Protein AF-A0A1B6KPE3-F1 (afdb_monomer)

Secondary structure (DSSP, 8-state):
------------SS---------PPPPP--------------------TTSTTSSS-EEETTEEEEEEEE--SS-SSTTSPPPPEEEESSPPPHHHHBTT--BTTB---SGGGG--SSPPEEEEESS--HHHHHHHHHHHBTTS-GGGPPPEEEEESSPPPHHHHHHHTTSTTEEEEE--TT-HHHHHH-

Nearest PDB structures (foldseek):
  8hkq-assembly1_A  TM=9.597E-01  e=4.013E-16  Homo sapiens
  8hkf-assembly1_A  TM=9.595E-01  e=1.444E-15  Homo sapiens
  8hir-assembly1_D  TM=9.565E-01  e=1.539E-15  Homo sapiens
  5u70-assembly1_A  TM=9.555E-01  e=1.641E-15  Gallus gallus
  5u76-assembly1_A  TM=9.573E-01  e=2.569E-15  Gallus gallus

Organism: NCBI:txid36148

Mean predicted aligned error: 15.49 Å

Foldseek 3Di:
DDDDDDPDPPDPPPDDDDDDDDDDDDDDDDDDDDDDDDDDDDDPPPPPPDPPVQPFFDAAPLGPFGWHWDFQPDDLDPPDDTFTFTWTPDFADLQVQAELHADPVDRHRAPVVSVHPEAEAEAEDQADDSVVVVVVRVLGGPVDDPNHRHAYEYAYCDDYDPVSSRRCRGGPRHHYYHDHPVDPVSVRRD

Sequence (190 aa):
DTNPNFLSPEILNQRRGSRRPSILPVPDTMTCSTLNISSGPQDEGDESEDEMEDDVPWRSPSEKIAIVKGFPPVSPYIGVSPTLCYLLKEKKPLCCLQLAQVCEHCTHRNAKEYNWQNKTIILAADYASNGIYNFIIPLRAHFRTKTSLNPIILLLERRPDIAFLDAVSYFPLIYWMLGSIDCLDDLLRA

Structure (mmCIF, N/CA/C/O backbone):
data_AF-A0A1B6KPE3-F1
#
_entry.id   AF-A0A1B6KPE3-F1
#
loop_
_atom_site.group_PDB
_atom_site.id
_atom_site.type_symbol
_atom_site.label_atom_id
_atom_site.label_alt_id
_atom_site.label_comp_id
_atom_site.label_asym_id
_atom_site.label_entity_id
_atom_site.label_seq_id
_atom_site.pdbx_PDB_ins_code
_atom_site.Cartn_x
_atom_site.Cartn_y
_atom_site.Cartn_z
_atom_site.occupancy
_atom_site.B_iso_or_equiv
_atom_site.auth_seq_id
_atom_site.auth_comp_id
_atom_site.auth_asym_id
_atom_site.auth_atom_id
_atom_site.pdbx_PDB_model_num
ATOM 1 N N . ASP A 1 1 ? 57.316 17.941 -33.801 1.00 34.84 1 ASP A N 1
ATOM 2 C CA . ASP A 1 1 ? 57.513 18.861 -32.664 1.00 34.84 1 ASP A CA 1
ATOM 3 C C . ASP A 1 1 ? 56.258 18.852 -31.800 1.00 34.84 1 ASP A C 1
ATOM 5 O O . ASP A 1 1 ? 55.279 19.494 -32.137 1.00 34.84 1 ASP A O 1
ATOM 9 N N . THR A 1 2 ? 56.065 17.828 -30.969 1.00 37.50 2 THR A N 1
ATOM 10 C CA . THR A 1 2 ? 56.614 17.646 -29.606 1.00 37.50 2 THR A CA 1
ATOM 11 C C . THR A 1 2 ? 55.906 18.549 -28.590 1.00 37.50 2 THR A C 1
ATOM 13 O O . THR A 1 2 ? 56.044 19.765 -28.611 1.00 37.50 2 THR A O 1
ATOM 16 N N . ASN A 1 3 ? 55.132 17.898 -27.718 1.00 48.00 3 ASN A N 1
ATOM 17 C CA . ASN A 1 3 ? 54.453 18.426 -26.529 1.00 48.00 3 ASN A CA 1
ATOM 18 C C . ASN A 1 3 ? 55.392 19.277 -25.644 1.00 48.00 3 ASN A C 1
ATOM 20 O O . ASN A 1 3 ? 56.594 19.003 -25.605 1.00 48.00 3 ASN A O 1
ATOM 24 N N . PRO A 1 4 ? 54.847 20.184 -24.812 1.00 50.94 4 PRO A N 1
ATOM 25 C CA . PRO A 1 4 ? 54.803 19.802 -23.401 1.00 50.94 4 PRO A CA 1
ATOM 26 C C . PRO A 1 4 ? 53.518 20.191 -22.651 1.00 50.94 4 PRO A C 1
ATOM 28 O O . PRO A 1 4 ? 52.892 21.226 -22.869 1.00 50.94 4 PRO A O 1
ATOM 31 N N . ASN A 1 5 ? 53.185 19.310 -21.708 1.00 49.00 5 ASN A N 1
ATOM 32 C CA . ASN A 1 5 ? 52.212 19.472 -20.636 1.00 49.00 5 ASN A CA 1
ATOM 33 C C . ASN A 1 5 ? 52.470 20.730 -19.791 1.00 49.00 5 ASN A C 1
ATOM 35 O O . ASN A 1 5 ? 53.612 20.990 -19.421 1.00 49.00 5 ASN A O 1
ATOM 39 N N . PHE A 1 6 ? 51.399 21.392 -19.345 1.00 41.31 6 PHE A N 1
ATOM 40 C CA . PHE A 1 6 ? 51.432 22.310 -18.201 1.00 41.31 6 PHE A CA 1
ATOM 41 C C . PHE A 1 6 ? 50.316 21.964 -17.210 1.00 41.31 6 PHE A C 1
ATOM 43 O O . PHE A 1 6 ? 49.294 22.639 -17.111 1.00 41.31 6 PHE A O 1
ATOM 50 N N . LEU A 1 7 ? 50.534 20.890 -16.452 1.00 43.50 7 LEU A N 1
ATOM 51 C CA . LEU A 1 7 ? 50.021 20.800 -15.089 1.00 43.50 7 LEU A CA 1
ATOM 52 C C . LEU A 1 7 ? 51.070 21.452 -14.179 1.00 43.50 7 LEU A C 1
ATOM 54 O O . LEU A 1 7 ? 51.971 20.771 -13.698 1.00 43.50 7 LEU A O 1
ATOM 58 N N . SER A 1 8 ? 50.953 22.764 -13.966 1.00 44.94 8 SER A N 1
ATOM 59 C CA . SER A 1 8 ? 51.682 23.484 -12.913 1.00 44.94 8 SER A CA 1
ATOM 60 C C . SER A 1 8 ? 50.681 24.252 -12.038 1.00 44.94 8 SER A C 1
ATOM 62 O O . SER A 1 8 ? 49.872 25.015 -12.573 1.00 44.94 8 SER A O 1
ATOM 64 N N . PRO A 1 9 ? 50.689 24.060 -10.708 1.00 48.03 9 PRO A N 1
ATOM 65 C CA . PRO A 1 9 ? 49.703 24.639 -9.803 1.00 48.03 9 PRO A CA 1
ATOM 66 C C . PRO A 1 9 ? 50.136 26.030 -9.316 1.00 48.03 9 PRO A C 1
ATOM 68 O O . PRO A 1 9 ? 50.508 26.179 -8.162 1.00 48.03 9 PRO A O 1
ATOM 71 N N . GLU A 1 10 ? 50.076 27.063 -10.162 1.00 46.38 10 GLU A N 1
ATOM 72 C CA . GLU A 1 10 ? 50.388 28.443 -9.728 1.00 46.38 10 GLU A CA 1
ATOM 73 C C . GLU A 1 10 ? 49.501 29.529 -10.366 1.00 46.38 10 GLU A C 1
ATOM 75 O O . GLU A 1 10 ? 49.986 30.570 -10.790 1.00 46.38 10 GLU A O 1
ATOM 80 N N . ILE A 1 11 ? 48.172 29.349 -10.413 1.00 46.12 11 ILE A N 1
ATOM 81 C CA . ILE A 1 11 ? 47.244 30.475 -10.681 1.00 46.12 11 ILE A CA 1
ATOM 82 C C . ILE A 1 11 ? 45.972 30.365 -9.818 1.00 46.12 11 ILE A C 1
ATOM 84 O O . ILE A 1 11 ? 44.848 30.418 -10.313 1.00 46.12 11 ILE A O 1
ATOM 88 N N . LEU A 1 12 ? 46.126 30.203 -8.497 1.00 47.16 12 LEU A N 1
ATOM 89 C CA . LEU A 1 12 ? 44.985 30.197 -7.562 1.00 47.16 12 LEU A CA 1
ATOM 90 C C . LEU A 1 12 ? 44.583 31.599 -7.061 1.00 47.16 12 LEU A C 1
ATOM 92 O O . LEU A 1 12 ? 43.636 31.712 -6.292 1.00 47.16 12 LEU A O 1
ATOM 96 N N . ASN A 1 13 ? 45.237 32.688 -7.484 1.00 46.44 13 ASN A N 1
ATOM 97 C CA . ASN A 1 13 ? 45.083 33.967 -6.772 1.00 46.44 13 ASN A CA 1
ATOM 98 C C . ASN A 1 13 ? 44.473 35.149 -7.531 1.00 46.44 13 ASN A C 1
ATOM 100 O O . ASN A 1 13 ? 44.604 36.286 -7.085 1.00 46.44 13 ASN A O 1
ATOM 104 N N . GLN A 1 14 ? 43.722 34.928 -8.613 1.00 50.19 14 GLN A N 1
ATOM 105 C CA . GLN A 1 14 ? 43.076 36.058 -9.289 1.00 50.19 14 GLN A CA 1
ATOM 106 C C . GLN A 1 14 ? 41.711 35.724 -9.889 1.00 50.19 14 GLN A C 1
ATOM 108 O O . GLN A 1 14 ? 41.550 35.671 -11.100 1.00 50.19 14 GLN A O 1
ATOM 113 N N . ARG A 1 15 ? 40.708 35.506 -9.026 1.00 43.59 15 ARG A N 1
ATOM 114 C CA . ARG A 1 15 ? 39.271 35.656 -9.353 1.00 43.59 15 ARG A CA 1
ATOM 115 C C . ARG A 1 15 ? 38.421 35.723 -8.073 1.00 43.59 15 ARG A C 1
ATOM 117 O O . ARG A 1 15 ? 37.488 34.954 -7.870 1.00 43.59 15 ARG A O 1
ATOM 124 N N . ARG A 1 16 ? 38.738 36.671 -7.184 1.00 49.50 16 ARG A N 1
ATOM 125 C CA . ARG A 1 16 ? 37.775 37.173 -6.188 1.00 49.50 16 ARG A CA 1
ATOM 126 C C . ARG A 1 16 ? 37.115 38.422 -6.764 1.00 49.50 16 ARG A C 1
ATOM 128 O O . ARG A 1 16 ? 37.780 39.440 -6.901 1.00 49.50 16 ARG A O 1
ATOM 135 N N . GLY A 1 17 ? 35.827 38.342 -7.089 1.00 49.50 17 GLY A N 1
ATOM 136 C CA . GLY A 1 17 ? 35.031 39.529 -7.411 1.00 49.50 17 GLY A CA 1
ATOM 137 C C . GLY A 1 17 ? 33.917 39.277 -8.419 1.00 49.50 17 GLY A C 1
ATOM 138 O O . GLY A 1 17 ? 34.096 39.568 -9.592 1.00 49.50 17 GLY A O 1
ATOM 139 N N . SER A 1 18 ? 32.793 38.721 -7.952 1.00 54.06 18 SER A N 1
ATOM 140 C CA . SER A 1 18 ? 31.412 39.002 -8.402 1.00 54.06 18 SER A CA 1
ATOM 141 C C . SER A 1 18 ? 30.508 37.790 -8.133 1.00 54.06 18 SER A C 1
ATOM 143 O O . SER A 1 18 ? 30.268 36.948 -8.996 1.00 54.06 18 SER A O 1
ATOM 145 N N . ARG A 1 19 ? 30.006 37.686 -6.900 1.00 50.50 19 ARG A N 1
ATOM 146 C CA . ARG A 1 19 ? 28.763 36.970 -6.583 1.00 50.50 19 ARG A CA 1
ATOM 147 C C . ARG A 1 19 ? 27.987 37.853 -5.612 1.00 50.50 19 ARG A C 1
ATOM 149 O O . ARG A 1 19 ? 28.532 38.261 -4.590 1.00 50.50 19 ARG A O 1
ATOM 156 N N . ARG A 1 20 ? 26.763 38.221 -5.991 1.00 56.38 20 ARG A N 1
ATOM 157 C CA . ARG A 1 20 ? 25.861 39.068 -5.197 1.00 56.38 20 ARG A CA 1
ATOM 158 C C . ARG A 1 20 ? 25.609 38.422 -3.821 1.00 56.38 20 ARG A C 1
ATOM 160 O O . ARG A 1 20 ? 25.346 37.222 -3.792 1.00 56.38 20 ARG A O 1
ATOM 167 N N . PRO A 1 21 ? 25.653 39.175 -2.710 1.00 49.09 21 PRO A N 1
ATOM 168 C CA . PRO A 1 21 ? 25.256 38.669 -1.400 1.00 49.09 21 PRO A CA 1
ATOM 169 C C . PRO A 1 21 ? 23.723 38.682 -1.301 1.00 49.09 21 PRO A C 1
ATOM 171 O O . PRO A 1 21 ? 23.105 39.713 -1.553 1.00 49.09 21 PRO A O 1
ATOM 174 N N . SER A 1 22 ? 23.093 37.550 -0.978 1.00 58.22 22 SER A N 1
ATOM 175 C CA . SER A 1 22 ? 21.626 37.442 -0.889 1.00 58.22 22 SER A CA 1
ATOM 176 C C . SER A 1 22 ? 21.108 36.982 0.473 1.00 58.22 22 SER A C 1
ATOM 178 O O . SER A 1 22 ? 20.041 36.389 0.517 1.00 58.22 22 SER A O 1
ATOM 180 N N . ILE A 1 23 ? 21.827 37.238 1.568 1.00 58.53 23 ILE A N 1
ATOM 181 C CA . ILE A 1 23 ? 21.329 37.076 2.945 1.00 58.53 23 ILE A CA 1
ATOM 182 C C . ILE A 1 23 ? 22.032 38.121 3.826 1.00 58.53 23 ILE A C 1
ATOM 184 O O . ILE A 1 23 ? 23.258 38.237 3.793 1.00 58.53 23 ILE A O 1
ATOM 188 N N . LEU A 1 24 ? 21.253 38.899 4.581 1.00 52.84 24 LEU A N 1
ATOM 189 C CA . LEU A 1 24 ? 21.746 39.770 5.653 1.00 52.84 24 LEU A CA 1
ATOM 190 C C . LEU A 1 24 ? 22.023 38.936 6.921 1.00 52.84 24 LEU A C 1
ATOM 192 O O . LEU A 1 24 ? 21.322 37.946 7.140 1.00 52.84 24 LEU A O 1
ATOM 196 N N . PRO A 1 25 ? 22.991 39.320 7.775 1.00 55.16 25 PRO A N 1
ATOM 197 C CA . PRO A 1 25 ? 23.199 38.667 9.065 1.00 55.16 25 PRO A CA 1
ATOM 198 C C . PRO A 1 25 ? 21.996 38.900 9.988 1.00 55.16 25 PRO A C 1
ATOM 200 O O . PRO A 1 25 ? 21.520 40.030 10.112 1.00 55.16 25 PRO A O 1
ATOM 203 N N . VAL A 1 26 ? 21.523 37.840 10.642 1.00 53.62 26 VAL A N 1
ATOM 204 C CA . VAL A 1 26 ? 20.520 37.929 11.713 1.00 53.62 26 VAL A CA 1
ATOM 205 C C . VAL A 1 26 ? 21.231 38.419 12.985 1.00 53.62 26 VAL A C 1
ATOM 207 O O . VAL A 1 26 ? 22.272 37.853 13.317 1.00 53.62 26 VAL A O 1
ATOM 210 N N . PRO A 1 27 ? 20.745 39.463 13.683 1.00 49.69 27 PRO A N 1
ATOM 211 C CA . PRO A 1 27 ? 21.366 39.916 14.925 1.00 49.69 27 PRO A CA 1
ATOM 212 C C . PRO A 1 27 ? 21.142 38.912 16.060 1.00 49.69 27 PRO A C 1
ATOM 214 O O . PRO A 1 27 ? 20.008 38.507 16.314 1.00 49.69 27 PRO A O 1
ATOM 217 N N . ASP A 1 28 ? 22.212 38.577 16.780 1.00 53.66 28 ASP A N 1
ATOM 218 C CA . ASP A 1 28 ? 22.140 37.870 18.056 1.00 53.66 28 ASP A CA 1
ATOM 219 C C . ASP A 1 28 ? 21.681 38.842 19.154 1.00 53.66 28 ASP A C 1
ATOM 221 O O . ASP A 1 28 ? 22.379 39.808 19.469 1.00 53.66 28 ASP A O 1
ATOM 225 N N . THR A 1 29 ? 20.533 38.583 19.781 1.00 48.38 29 THR A N 1
ATOM 226 C CA . THR A 1 29 ? 20.176 39.227 21.054 1.00 48.38 29 THR A CA 1
ATOM 227 C C . THR A 1 29 ? 19.818 38.178 22.096 1.00 48.38 29 THR A C 1
ATOM 229 O O . THR A 1 29 ? 18.677 37.727 22.187 1.00 48.38 29 THR A O 1
ATOM 232 N N . MET A 1 30 ? 20.798 37.827 22.925 1.00 49.47 30 MET A N 1
ATOM 233 C CA . MET A 1 30 ? 20.550 37.391 24.294 1.00 49.47 30 MET A CA 1
ATOM 234 C C . MET A 1 30 ? 20.798 38.570 25.231 1.00 49.47 30 MET A C 1
ATOM 236 O O . MET A 1 30 ? 21.938 39.011 25.357 1.00 49.47 30 MET A O 1
ATOM 240 N N . THR A 1 31 ? 19.767 38.996 25.961 1.00 40.22 31 THR A N 1
ATOM 241 C CA . THR A 1 31 ? 19.952 39.554 27.306 1.00 40.22 31 THR A CA 1
ATOM 242 C C . THR A 1 31 ? 18.675 39.418 28.130 1.00 40.22 31 THR A C 1
ATOM 244 O O . THR A 1 31 ? 17.610 39.910 27.769 1.00 40.22 31 THR A O 1
ATOM 247 N N . CYS A 1 32 ? 18.811 38.729 29.259 1.00 42.56 32 CYS A N 1
ATOM 248 C CA . CYS A 1 32 ? 17.856 38.658 30.357 1.00 42.56 32 CYS A CA 1
ATOM 249 C C . CYS A 1 32 ? 17.512 40.053 30.916 1.00 42.56 32 CYS A C 1
ATOM 251 O O . CYS A 1 32 ? 18.418 40.881 31.019 1.00 42.56 32 CYS A O 1
ATOM 253 N N . SER A 1 33 ? 16.270 40.261 31.389 1.00 39.06 33 SER A N 1
ATOM 254 C CA . SER A 1 33 ? 15.912 40.733 32.756 1.00 39.06 33 SER A CA 1
ATOM 255 C C . SER A 1 33 ? 14.437 41.194 32.872 1.00 39.06 33 SER A C 1
ATOM 257 O O . SER A 1 33 ? 14.009 42.089 32.160 1.00 39.06 33 SER A O 1
ATOM 259 N N . THR A 1 34 ? 13.702 40.559 33.796 1.00 45.34 34 THR A N 1
ATOM 260 C CA . THR A 1 34 ? 12.742 41.090 34.803 1.00 45.34 34 THR A CA 1
ATOM 261 C C . THR A 1 34 ? 11.819 42.299 34.493 1.00 45.34 34 THR A C 1
ATOM 263 O O . THR A 1 34 ? 12.325 43.393 34.281 1.00 45.34 34 THR A O 1
ATOM 266 N N . LEU A 1 35 ? 10.481 42.141 34.660 1.00 37.06 35 LEU A N 1
ATOM 267 C CA . LEU A 1 35 ? 9.567 42.900 35.572 1.00 37.06 35 LEU A CA 1
ATOM 268 C C . LEU A 1 35 ? 8.051 42.880 35.179 1.00 37.06 35 LEU A C 1
ATOM 270 O O . LEU A 1 35 ? 7.638 43.377 34.143 1.00 37.06 35 LEU A O 1
ATOM 274 N N . ASN A 1 36 ? 7.269 42.305 36.099 1.00 38.78 36 ASN A N 1
ATOM 275 C CA . ASN A 1 36 ? 5.872 42.437 36.585 1.00 38.78 36 ASN A CA 1
ATOM 276 C C . ASN A 1 36 ? 4.800 43.474 36.064 1.00 38.78 36 ASN A C 1
ATOM 278 O O . ASN A 1 36 ? 5.089 44.653 35.893 1.00 38.78 36 ASN A O 1
ATOM 282 N N . ILE A 1 37 ? 3.525 43.003 36.127 1.00 39.06 37 ILE A N 1
ATOM 283 C CA . ILE A 1 37 ? 2.150 43.597 36.322 1.00 39.06 37 ILE A CA 1
ATOM 284 C C . ILE A 1 37 ? 1.242 44.120 35.153 1.00 39.06 37 ILE A C 1
ATOM 286 O O . ILE A 1 37 ? 1.439 45.197 34.603 1.00 39.06 37 ILE A O 1
ATOM 290 N N . SER A 1 38 ? 0.083 43.429 35.026 1.00 36.12 38 SER A N 1
ATOM 291 C CA . SER A 1 38 ? -1.350 43.871 34.932 1.00 36.12 38 SER A CA 1
ATOM 292 C C . SER A 1 38 ? -2.138 44.075 33.615 1.00 36.12 38 SER A C 1
ATOM 294 O O . SER A 1 38 ? -1.936 45.028 32.875 1.00 36.12 38 SER A O 1
ATOM 296 N N . SER A 1 39 ? -3.223 43.276 33.555 1.00 37.06 39 SER A N 1
ATOM 297 C CA . SER A 1 39 ? -4.639 43.553 33.205 1.00 37.06 39 SER A CA 1
ATOM 298 C C . SER A 1 39 ? -5.136 43.516 31.751 1.00 37.06 39 SER A C 1
ATOM 300 O O . SER A 1 39 ? -4.944 44.455 30.987 1.00 37.06 39 SER A O 1
ATOM 302 N N . GLY A 1 40 ? -5.956 42.492 31.476 1.00 32.41 40 GLY A N 1
ATOM 303 C CA . GLY A 1 40 ? -6.998 42.453 30.441 1.00 32.41 40 GLY A CA 1
ATOM 304 C C . GLY A 1 40 ? -7.502 41.016 30.216 1.00 32.41 40 GLY A C 1
ATOM 305 O O . GLY A 1 40 ? -6.690 40.193 29.805 1.00 32.41 40 GLY A O 1
ATOM 306 N N . PRO A 1 41 ? -8.776 40.669 30.502 1.00 45.75 41 PRO A N 1
ATOM 307 C CA . PRO A 1 41 ? -9.295 39.324 30.275 1.00 45.75 41 PRO A CA 1
ATOM 308 C C . PRO A 1 41 ? -9.759 39.206 28.820 1.00 45.75 41 PRO A C 1
ATOM 310 O O . PRO A 1 41 ? -10.648 39.944 28.396 1.00 45.75 41 PRO A O 1
ATOM 313 N N . GLN A 1 42 ? -9.168 38.295 28.052 1.00 42.38 42 GLN A N 1
ATOM 314 C CA . GLN A 1 42 ? -9.713 37.885 26.760 1.00 42.38 42 GLN A CA 1
ATOM 315 C C . GLN A 1 42 ? -9.772 36.364 26.708 1.00 42.38 42 GLN A C 1
ATOM 317 O O . GLN A 1 42 ? -8.766 35.695 26.514 1.00 42.38 42 GLN A O 1
ATOM 322 N N . ASP A 1 43 ? -10.992 35.908 26.978 1.00 41.81 43 ASP A N 1
ATOM 323 C CA . ASP A 1 43 ? -11.714 34.867 26.254 1.00 41.81 43 ASP A CA 1
ATOM 324 C C . ASP A 1 43 ? -10.983 33.533 26.075 1.00 41.81 43 ASP A C 1
ATOM 326 O O . ASP A 1 43 ? -10.199 33.320 25.149 1.00 41.81 43 ASP A O 1
ATOM 330 N N . GLU A 1 44 ? -11.299 32.621 26.992 1.00 45.25 44 GLU A N 1
ATOM 331 C CA . GLU A 1 44 ? -11.013 31.199 26.883 1.00 45.25 44 GLU A CA 1
ATOM 332 C C . GLU A 1 44 ? -11.854 30.594 25.754 1.00 45.25 44 GLU A C 1
ATOM 334 O O . GLU A 1 44 ? -12.985 30.155 25.948 1.00 45.25 44 GLU A O 1
ATOM 339 N N . GLY A 1 45 ? -11.287 30.586 24.550 1.00 38.03 45 GLY A N 1
ATOM 340 C CA . GLY A 1 45 ? -11.648 29.641 23.503 1.00 38.03 45 GLY A CA 1
ATOM 341 C C . GLY A 1 45 ? -10.832 28.370 23.690 1.00 38.03 45 GLY A C 1
ATOM 342 O O . GLY A 1 45 ? -9.775 28.216 23.083 1.00 38.03 45 GLY A O 1
ATOM 343 N N . ASP A 1 46 ? -11.296 27.501 24.584 1.00 42.81 46 ASP A N 1
ATOM 344 C CA . ASP A 1 46 ? -10.783 26.146 24.764 1.00 42.81 46 ASP A CA 1
ATOM 345 C C . ASP A 1 46 ? -11.071 25.311 23.500 1.00 42.81 46 ASP A C 1
ATOM 347 O O . ASP A 1 46 ? -12.109 24.672 23.372 1.00 42.81 46 ASP A O 1
ATOM 351 N N . GLU A 1 47 ? -10.168 25.364 22.517 1.00 47.84 47 GLU A N 1
ATOM 352 C CA . GLU A 1 47 ? -10.108 24.412 21.397 1.00 47.84 47 GLU A CA 1
ATOM 353 C C . GLU A 1 47 ? -9.162 23.239 21.734 1.00 47.84 47 GLU A C 1
ATOM 355 O O . GLU A 1 47 ? -8.334 22.851 20.910 1.00 47.84 47 GLU A O 1
ATOM 360 N N . SER A 1 48 ? -9.223 22.684 22.954 1.00 46.00 48 SER A N 1
ATOM 361 C CA . SER A 1 48 ? -8.347 21.566 23.360 1.00 46.00 48 SER A CA 1
ATOM 362 C C . SER A 1 48 ? -9.056 20.236 23.636 1.00 46.00 48 SER A C 1
ATOM 364 O O . SER A 1 48 ? -8.451 19.294 24.151 1.00 46.00 48 SER A O 1
ATOM 366 N N . GLU A 1 49 ? -10.307 20.088 23.207 1.00 44.09 49 GLU A N 1
ATOM 367 C CA . GLU A 1 49 ? -11.033 18.820 23.299 1.00 44.09 49 GLU A CA 1
ATOM 368 C C . GLU A 1 49 ? -10.904 18.003 22.003 1.00 44.09 49 GLU A C 1
ATOM 370 O O . GLU A 1 49 ? -11.853 17.937 21.240 1.00 44.09 49 GLU A O 1
ATOM 375 N N . ASP A 1 50 ? -9.737 17.404 21.723 1.00 47.78 50 ASP A N 1
ATOM 376 C CA . ASP A 1 50 ? -9.657 16.234 20.809 1.00 47.78 50 ASP A CA 1
ATOM 377 C C . ASP A 1 50 ? -8.318 15.454 20.841 1.00 47.78 50 ASP A C 1
ATOM 379 O O . ASP A 1 50 ? -8.151 14.465 20.125 1.00 47.78 50 ASP A O 1
ATOM 383 N N . GLU A 1 51 ? -7.347 15.817 21.689 1.00 53.34 51 GLU A N 1
ATOM 384 C CA . GLU A 1 51 ? -6.049 15.108 21.729 1.00 53.34 51 GLU A CA 1
ATOM 385 C C . GLU A 1 51 ? -6.022 13.901 22.692 1.00 53.34 51 GLU A C 1
ATOM 387 O O . GLU A 1 51 ? -5.092 13.096 22.658 1.00 53.34 51 GLU A O 1
ATOM 392 N N . MET A 1 52 ? -7.038 13.722 23.546 1.00 47.62 52 MET A N 1
ATOM 393 C CA . MET A 1 52 ? -6.986 12.731 24.638 1.00 47.62 52 MET A CA 1
ATOM 394 C C . MET A 1 52 ? -7.544 11.338 24.295 1.00 47.62 52 MET A C 1
ATOM 396 O O . MET A 1 52 ? -7.488 10.440 25.136 1.00 47.62 52 MET A O 1
ATOM 400 N N . GLU A 1 53 ? -8.037 11.108 23.072 1.00 52.25 53 GLU A N 1
ATOM 401 C CA . GLU A 1 53 ? -8.512 9.779 22.629 1.00 52.25 53 GLU A CA 1
ATOM 402 C C . GLU A 1 53 ? -7.508 9.035 21.718 1.00 52.25 53 GLU A C 1
ATOM 404 O O . GLU A 1 53 ? -7.796 7.969 21.163 1.00 52.25 53 GLU A O 1
ATOM 409 N N . ASP A 1 54 ? -6.302 9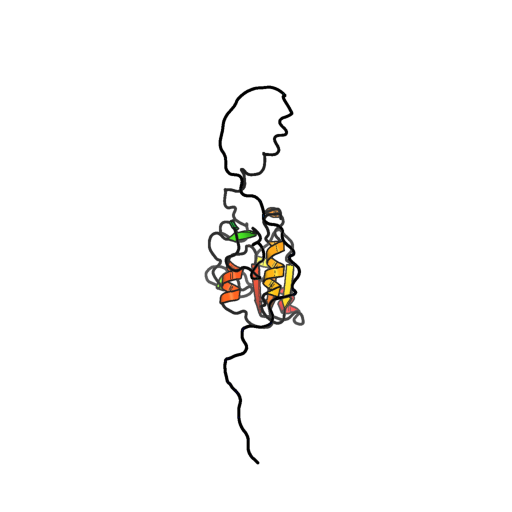.579 21.537 1.00 53.47 54 ASP A N 1
ATOM 410 C CA . ASP A 1 54 ? -5.318 9.054 20.583 1.00 53.47 54 ASP A CA 1
ATOM 411 C C . ASP A 1 54 ? -4.291 8.075 21.155 1.00 53.47 54 ASP A C 1
ATOM 413 O O . ASP A 1 54 ? -3.641 7.354 20.394 1.00 53.47 54 ASP A O 1
ATOM 417 N N . ASP A 1 55 ? -4.182 8.007 22.480 1.00 52.56 55 ASP A N 1
ATOM 418 C CA . ASP A 1 55 ? -3.158 7.209 23.160 1.00 52.56 55 ASP A CA 1
ATOM 419 C C . ASP A 1 55 ? -3.515 5.729 23.308 1.00 52.56 55 ASP A C 1
ATOM 421 O O . ASP A 1 55 ? -2.661 4.918 23.674 1.00 52.56 55 ASP A O 1
ATOM 425 N N . VAL A 1 56 ? -4.757 5.333 23.010 1.00 55.38 56 VAL A N 1
ATOM 426 C CA . VAL A 1 56 ? -5.143 3.921 23.049 1.00 55.38 56 VAL A CA 1
ATOM 427 C C . VAL A 1 56 ? -4.943 3.315 21.665 1.00 55.38 56 VAL A C 1
ATOM 429 O O . VAL A 1 56 ? -5.683 3.656 20.738 1.00 55.38 56 VAL A O 1
ATOM 432 N N . PRO A 1 57 ? -4.002 2.366 21.496 1.00 62.50 57 PRO A N 1
ATOM 433 C CA . PRO A 1 57 ? -3.855 1.678 20.231 1.00 62.50 57 PRO A CA 1
ATOM 434 C C . PRO A 1 57 ? -5.140 0.912 19.913 1.00 62.50 57 PRO A C 1
ATOM 436 O O . PRO A 1 57 ? -5.502 -0.038 20.613 1.00 62.50 57 PRO A O 1
ATOM 439 N N . TRP A 1 58 ? -5.846 1.318 18.863 1.00 63.16 58 TRP A N 1
ATOM 440 C CA . TRP A 1 58 ? -7.065 0.636 18.442 1.00 63.16 58 TRP A CA 1
ATOM 441 C C . TRP A 1 58 ? -6.708 -0.524 17.516 1.00 63.16 58 TRP A C 1
ATOM 443 O O . TRP A 1 58 ? -5.691 -0.519 16.818 1.00 63.16 58 TRP A O 1
ATOM 453 N N . ARG A 1 59 ? -7.544 -1.559 17.522 1.00 60.56 59 ARG A N 1
ATOM 454 C CA . ARG A 1 59 ? -7.398 -2.701 16.617 1.00 60.56 59 ARG A CA 1
ATOM 455 C C . ARG A 1 59 ? -8.277 -2.461 15.403 1.00 60.56 59 ARG A C 1
ATOM 457 O O . ARG A 1 59 ? -9.441 -2.095 15.567 1.00 60.56 59 ARG A O 1
ATOM 464 N N . SER A 1 60 ? -7.760 -2.678 14.196 1.00 58.97 60 SER A N 1
ATOM 465 C CA . SER A 1 60 ? -8.668 -2.773 13.055 1.00 58.97 60 SER A CA 1
ATOM 466 C C . SER A 1 60 ? -9.431 -4.102 13.166 1.00 58.97 60 SER A C 1
ATOM 468 O O . SER A 1 60 ? -8.846 -5.113 13.558 1.00 58.97 60 SER A O 1
ATOM 470 N N . PRO A 1 61 ? -10.736 -4.160 12.847 1.00 50.62 61 PRO A N 1
ATOM 471 C CA . PRO A 1 61 ? -11.490 -5.418 12.903 1.00 50.62 61 PRO A CA 1
ATOM 472 C C . PRO A 1 61 ? -10.850 -6.550 12.082 1.00 50.62 61 PRO A C 1
ATOM 474 O O . PRO A 1 61 ? -10.999 -7.725 12.410 1.00 50.62 61 PRO A O 1
ATOM 477 N N . SER A 1 62 ? -10.108 -6.188 11.035 1.00 57.56 62 SER A N 1
ATOM 478 C CA . SER A 1 62 ? -9.450 -7.113 10.113 1.00 57.56 62 SER A CA 1
ATOM 479 C C . SER A 1 62 ? -7.999 -7.438 10.490 1.00 57.56 62 SER A C 1
ATOM 481 O O . SER A 1 62 ? -7.442 -8.399 9.961 1.00 57.56 62 SER A O 1
ATOM 483 N N . GLU A 1 63 ? -7.373 -6.681 11.397 1.00 65.75 63 GLU A N 1
ATOM 484 C CA . GLU A 1 63 ? -5.994 -6.902 11.835 1.00 65.75 63 GLU A CA 1
ATOM 485 C C . GLU A 1 63 ? -5.943 -6.942 13.363 1.00 65.75 63 GLU A C 1
ATOM 487 O O . GLU A 1 63 ? -6.205 -5.967 14.060 1.00 65.75 63 GLU A O 1
ATOM 492 N N . LYS A 1 64 ? -5.533 -8.086 13.917 1.00 68.12 64 LYS A N 1
ATOM 493 C CA . LYS A 1 64 ? -5.417 -8.298 15.373 1.00 68.12 64 LYS A CA 1
ATOM 494 C C . LYS A 1 64 ? -4.282 -7.482 16.025 1.00 68.12 64 LYS A C 1
ATOM 496 O O . LYS A 1 64 ? -3.965 -7.709 17.190 1.00 68.12 64 LYS A O 1
ATOM 501 N N . ILE A 1 65 ? -3.667 -6.567 15.276 1.00 79.75 65 ILE A N 1
ATOM 502 C CA . ILE A 1 65 ? -2.494 -5.781 15.650 1.00 79.75 65 ILE A CA 1
ATOM 503 C C . ILE A 1 65 ? -2.947 -4.361 16.002 1.00 79.75 65 ILE A C 1
ATOM 505 O O . ILE A 1 65 ? -3.824 -3.787 15.361 1.00 79.75 65 ILE A O 1
ATOM 509 N N . ALA A 1 66 ? -2.345 -3.810 17.049 1.00 85.19 66 ALA A N 1
ATOM 510 C CA . ALA A 1 66 ? -2.568 -2.444 17.501 1.00 85.19 66 ALA A CA 1
ATOM 511 C C . ALA A 1 66 ? -2.077 -1.411 16.468 1.00 85.19 66 ALA A C 1
ATOM 513 O O . ALA A 1 66 ? -0.947 -1.522 15.991 1.00 85.19 66 ALA A O 1
ATOM 514 N N . ILE A 1 67 ? -2.891 -0.394 16.174 1.00 88.38 67 ILE A N 1
ATOM 515 C CA . ILE A 1 67 ? -2.522 0.761 15.343 1.00 88.38 67 ILE A CA 1
ATOM 516 C C . ILE A 1 67 ? -2.077 1.914 16.251 1.00 88.38 67 ILE A C 1
ATOM 518 O O . ILE A 1 67 ? -2.725 2.203 17.251 1.00 88.38 67 ILE A O 1
ATOM 522 N N . VAL A 1 68 ? -0.972 2.565 15.897 1.00 91.12 68 VAL A N 1
ATOM 523 C CA . VAL A 1 68 ? -0.368 3.718 16.576 1.00 91.12 68 VAL A CA 1
ATOM 524 C C . VAL A 1 68 ? -0.072 4.823 15.562 1.00 91.12 68 VAL A C 1
ATOM 526 O O . VAL A 1 68 ? 0.083 4.557 14.369 1.00 91.12 68 VAL A O 1
ATOM 529 N N . LYS A 1 69 ? 0.029 6.074 16.015 1.00 92.19 69 LYS A N 1
ATOM 530 C CA . LYS A 1 69 ? 0.547 7.167 15.184 1.00 92.19 69 LYS A CA 1
ATOM 531 C C . LYS A 1 69 ? 2.075 7.160 15.225 1.00 92.19 69 LYS A C 1
ATOM 533 O O . LYS A 1 69 ? 2.671 7.008 16.286 1.00 92.19 69 LYS A O 1
ATOM 538 N N . GLY A 1 70 ? 2.719 7.317 14.074 1.00 92.06 70 GLY A N 1
ATOM 539 C CA . GLY A 1 70 ? 4.175 7.337 13.990 1.00 92.06 70 GLY A CA 1
ATOM 540 C C . GLY A 1 70 ? 4.691 7.752 12.621 1.00 92.06 70 GLY A C 1
ATOM 541 O O . GLY A 1 70 ? 3.936 7.884 11.654 1.00 92.06 70 GLY A O 1
ATOM 542 N N . PHE A 1 71 ? 5.997 7.978 12.539 1.00 91.56 71 PHE A N 1
ATOM 543 C CA . PHE A 1 71 ? 6.658 8.241 11.268 1.00 91.56 71 PHE A CA 1
ATOM 544 C C . PHE A 1 71 ? 7.069 6.916 10.619 1.00 91.56 71 PHE A C 1
ATOM 546 O O . PHE A 1 71 ? 7.657 6.070 11.297 1.00 91.56 71 PHE A O 1
ATOM 553 N N . PRO A 1 72 ? 6.762 6.707 9.328 1.00 88.62 72 PRO A N 1
ATOM 554 C CA . PRO A 1 72 ? 7.193 5.514 8.612 1.00 88.62 72 PRO A CA 1
ATOM 555 C C . PRO A 1 72 ? 8.719 5.345 8.679 1.00 88.62 72 PRO A C 1
ATOM 557 O O . PRO A 1 72 ? 9.441 6.338 8.570 1.00 88.62 72 PRO A O 1
ATOM 560 N N . PRO A 1 73 ? 9.227 4.107 8.815 1.00 81.25 73 PRO A N 1
ATOM 561 C CA . PRO A 1 73 ? 10.660 3.847 8.985 1.00 81.25 73 PRO A CA 1
ATOM 562 C C . PRO A 1 73 ? 11.494 4.216 7.750 1.00 81.25 73 PRO A C 1
ATOM 564 O O . PRO A 1 73 ? 12.703 4.410 7.857 1.00 81.25 73 PRO A O 1
ATOM 567 N N . VAL A 1 74 ? 10.857 4.316 6.581 1.00 78.00 74 VAL A N 1
ATOM 568 C CA . VAL A 1 74 ? 11.486 4.730 5.327 1.00 78.00 74 VAL A CA 1
ATOM 569 C C . VAL A 1 74 ? 10.831 6.023 4.867 1.00 78.00 74 VAL A C 1
ATOM 571 O O . VAL A 1 74 ? 9.625 6.059 4.611 1.00 78.00 74 VAL A O 1
ATOM 574 N N . SER A 1 75 ? 11.624 7.089 4.751 1.00 70.25 75 SER A N 1
ATOM 575 C CA . SER A 1 75 ? 11.157 8.315 4.116 1.00 70.25 75 SER A CA 1
ATOM 576 C C . SER A 1 75 ? 11.144 8.129 2.592 1.00 70.25 75 SER A C 1
ATOM 578 O O . SER A 1 75 ? 12.120 7.636 2.025 1.00 70.25 75 SER A O 1
ATOM 580 N N . PRO A 1 76 ? 10.065 8.529 1.898 1.00 66.00 76 PRO A N 1
ATOM 581 C CA . PRO A 1 76 ? 9.976 8.370 0.447 1.00 66.00 76 PRO A CA 1
ATOM 582 C C . PRO A 1 76 ? 11.040 9.174 -0.317 1.00 66.00 76 PRO A C 1
ATOM 584 O O . PRO A 1 76 ? 11.464 8.763 -1.396 1.00 66.00 76 PRO A O 1
ATOM 587 N N . TYR A 1 77 ? 11.489 10.301 0.251 1.00 70.06 77 TYR A N 1
ATOM 588 C CA . TYR A 1 77 ? 12.523 11.165 -0.316 1.00 70.06 77 TYR A CA 1
ATOM 589 C C . TYR A 1 77 ? 13.421 11.760 0.771 1.00 70.06 77 TYR A C 1
ATOM 591 O O . TYR A 1 77 ? 13.036 11.881 1.935 1.00 70.06 77 TYR A O 1
ATOM 599 N N . ILE A 1 78 ? 14.633 12.149 0.380 1.00 73.50 78 ILE A N 1
ATOM 600 C CA . ILE A 1 78 ? 15.569 12.877 1.241 1.00 73.50 78 ILE A CA 1
ATOM 601 C C . ILE A 1 78 ? 15.163 14.356 1.253 1.00 73.50 78 ILE A C 1
ATOM 603 O O . ILE A 1 78 ? 14.913 14.935 0.199 1.00 73.50 78 ILE A O 1
ATOM 607 N N . GLY A 1 79 ? 15.122 14.971 2.439 1.00 71.38 79 GLY A N 1
ATOM 608 C CA . GLY A 1 79 ? 14.875 16.411 2.589 1.00 71.38 79 GLY A CA 1
ATOM 609 C C . GLY A 1 79 ? 13.403 16.833 2.592 1.00 71.38 79 GLY A C 1
ATOM 610 O O . GLY A 1 79 ? 13.127 18.028 2.543 1.00 71.38 79 GLY A O 1
ATOM 611 N N . VAL A 1 80 ? 12.464 15.886 2.671 1.00 73.31 80 VAL A N 1
ATOM 612 C CA . VAL A 1 80 ? 11.042 16.175 2.914 1.00 73.31 80 VAL A CA 1
ATOM 613 C C . VAL A 1 80 ? 10.686 15.888 4.369 1.00 73.31 80 VAL A C 1
ATOM 615 O O . VAL A 1 80 ? 11.183 14.923 4.953 1.00 73.31 80 VAL A O 1
ATOM 618 N N . SER A 1 81 ? 9.815 16.710 4.955 1.00 78.44 81 SER A N 1
ATOM 619 C CA . SER A 1 81 ? 9.290 16.453 6.296 1.00 78.44 81 SER A CA 1
ATOM 620 C C . SER A 1 81 ? 8.492 15.144 6.294 1.00 78.44 81 SER A C 1
ATOM 622 O O . SER A 1 81 ? 7.614 14.970 5.440 1.00 78.44 81 SER A O 1
ATOM 624 N N . PRO A 1 82 ? 8.773 14.204 7.213 1.00 85.81 82 PRO A N 1
ATOM 625 C CA . PRO A 1 82 ? 8.045 12.948 7.268 1.00 85.81 82 PRO A CA 1
ATOM 626 C C . PRO A 1 82 ? 6.580 13.215 7.630 1.00 85.81 82 PRO A C 1
ATOM 628 O O . PRO A 1 82 ? 6.265 14.070 8.455 1.00 85.81 82 PRO A O 1
ATOM 631 N N . THR A 1 83 ? 5.664 12.484 6.997 1.00 90.12 83 THR A N 1
ATOM 632 C CA . THR A 1 83 ? 4.232 12.587 7.300 1.00 90.12 83 THR A CA 1
ATOM 633 C C . THR A 1 83 ? 3.892 11.640 8.445 1.00 90.12 83 THR A C 1
ATOM 635 O O . THR A 1 83 ? 4.170 10.444 8.355 1.00 90.12 83 THR A O 1
ATOM 638 N N . LEU A 1 84 ? 3.279 12.159 9.511 1.00 91.81 84 LEU A N 1
ATOM 639 C CA . LEU A 1 84 ? 2.775 11.336 10.610 1.00 91.81 84 LEU A CA 1
ATOM 640 C C . LEU A 1 84 ? 1.621 10.463 10.098 1.00 91.81 84 LEU A C 1
ATOM 642 O O . LEU A 1 84 ? 0.612 10.985 9.612 1.00 91.81 84 LEU A O 1
ATOM 646 N N . CYS A 1 85 ? 1.789 9.147 10.193 1.00 93.50 85 CYS A N 1
ATOM 647 C CA . CYS A 1 85 ? 0.880 8.145 9.650 1.00 93.50 85 CYS A CA 1
ATOM 648 C C . CYS A 1 85 ? 0.343 7.217 10.741 1.00 93.50 85 CYS A C 1
ATOM 650 O O . CYS A 1 85 ? 0.926 7.082 11.815 1.00 93.50 85 CYS A O 1
ATOM 652 N N . TYR A 1 86 ? -0.750 6.532 10.427 1.00 92.94 86 TYR A N 1
ATOM 653 C CA . TYR A 1 86 ? -1.198 5.352 11.147 1.00 92.94 86 TYR A CA 1
ATOM 654 C C . TYR A 1 86 ? -0.334 4.159 10.756 1.00 92.94 86 TYR A C 1
ATOM 656 O O . TYR A 1 86 ? -0.278 3.783 9.582 1.00 92.94 86 TYR A O 1
ATOM 664 N N . LEU A 1 87 ? 0.317 3.564 11.748 1.00 92.69 87 LEU A N 1
ATOM 665 C CA . LEU A 1 87 ? 1.211 2.424 11.614 1.00 92.69 87 LEU A CA 1
ATOM 666 C C . LEU A 1 87 ? 0.793 1.312 12.574 1.00 92.69 87 LEU A C 1
ATOM 668 O O . LEU A 1 87 ? 0.196 1.553 13.615 1.00 92.69 87 LEU A O 1
ATOM 672 N N . LEU A 1 88 ? 1.128 0.080 12.240 1.00 91.56 88 LEU A N 1
ATOM 673 C CA . LEU A 1 88 ? 1.012 -1.068 13.116 1.00 91.56 88 LEU A CA 1
ATOM 674 C C . LEU A 1 88 ? 2.150 -1.020 14.139 1.00 91.56 88 LEU A C 1
ATOM 676 O O . LEU A 1 88 ? 3.313 -0.836 13.777 1.00 91.56 88 LEU A O 1
ATOM 680 N N . LYS A 1 89 ? 1.813 -1.211 15.418 1.00 89.31 89 LYS A N 1
ATOM 681 C CA . LYS A 1 89 ? 2.786 -1.261 16.521 1.00 89.31 89 LYS A CA 1
ATOM 682 C C . LYS A 1 89 ? 3.837 -2.350 16.300 1.00 89.31 89 LYS A C 1
ATOM 684 O O . LYS A 1 89 ? 5.006 -2.163 16.619 1.00 89.31 89 LYS A O 1
ATOM 689 N N . GLU A 1 90 ? 3.406 -3.475 15.745 1.00 89.94 90 GLU A N 1
ATOM 690 C CA . GLU A 1 90 ? 4.264 -4.573 15.318 1.00 89.94 90 GLU A CA 1
ATOM 691 C C . GLU A 1 90 ? 4.070 -4.792 13.824 1.00 89.94 90 GLU A C 1
ATOM 693 O O . GLU A 1 90 ? 2.941 -4.777 13.327 1.00 89.94 90 GLU A O 1
ATOM 698 N N . LYS A 1 91 ? 5.172 -4.991 13.098 1.00 90.25 91 LYS A N 1
ATOM 699 C CA . LYS A 1 91 ? 5.099 -5.189 11.654 1.00 90.25 91 LYS A CA 1
ATOM 700 C C . LYS A 1 91 ? 4.343 -6.473 11.321 1.00 90.25 91 LYS A C 1
ATOM 702 O O . LYS A 1 91 ? 4.520 -7.503 11.976 1.00 90.25 91 LYS A O 1
ATOM 707 N N . LYS A 1 92 ? 3.519 -6.427 10.278 1.00 90.25 92 LYS A N 1
ATOM 708 C CA . LYS A 1 92 ? 2.789 -7.603 9.800 1.00 90.25 92 LYS A CA 1
ATOM 709 C C . LYS A 1 92 ? 3.786 -8.649 9.268 1.00 90.25 92 LYS A C 1
ATOM 711 O O . LYS A 1 92 ? 4.696 -8.286 8.522 1.00 90.25 92 LYS A O 1
ATOM 716 N N . PRO A 1 93 ? 3.631 -9.949 9.585 1.00 91.31 93 PRO A N 1
ATOM 717 C CA . PRO A 1 93 ? 4.469 -10.976 8.976 1.00 91.31 93 PRO A CA 1
ATOM 718 C C . PRO A 1 93 ? 4.250 -10.994 7.457 1.00 91.31 93 PRO A C 1
ATOM 720 O O . PRO A 1 93 ? 3.115 -10.901 6.986 1.00 91.31 93 PRO A O 1
ATOM 723 N N . LEU A 1 94 ? 5.333 -11.136 6.686 1.00 92.19 94 LEU A N 1
ATOM 724 C CA . LEU A 1 94 ? 5.297 -10.972 5.225 1.00 92.19 94 LEU A CA 1
ATOM 725 C C . LEU A 1 94 ? 4.326 -11.941 4.529 1.00 92.19 94 LEU A C 1
ATOM 727 O O . LEU A 1 94 ? 3.708 -11.580 3.531 1.00 92.19 94 LEU A O 1
ATOM 731 N N . CYS A 1 95 ? 4.125 -13.138 5.089 1.00 90.56 95 CYS A N 1
ATOM 732 C CA . CYS A 1 95 ? 3.149 -14.102 4.581 1.00 90.56 95 CYS A CA 1
ATOM 733 C C . CYS A 1 95 ? 1.690 -13.625 4.701 1.00 90.56 95 CYS A C 1
ATOM 735 O O . CYS A 1 95 ? 0.889 -13.961 3.842 1.00 90.56 95 CYS A O 1
ATOM 737 N N . CYS A 1 96 ? 1.346 -12.807 5.704 1.00 89.69 96 CYS A N 1
ATOM 738 C CA . CYS A 1 96 ? 0.007 -12.212 5.847 1.00 89.69 96 CYS A CA 1
ATOM 739 C C . CYS A 1 96 ? -0.212 -10.987 4.960 1.00 89.69 96 CYS A C 1
ATOM 741 O O . CYS A 1 96 ? -1.338 -10.506 4.838 1.00 89.69 96 CYS A O 1
ATOM 743 N N . LEU A 1 97 ? 0.870 -10.414 4.436 1.00 91.81 97 LEU A N 1
ATOM 744 C CA . LEU A 1 97 ? 0.803 -9.271 3.538 1.00 91.81 97 LEU A CA 1
ATOM 745 C C . LEU A 1 97 ? 0.425 -9.717 2.119 1.00 91.81 97 LEU A C 1
ATOM 747 O O . LEU A 1 97 ? -0.184 -8.946 1.382 1.00 91.81 97 LEU A O 1
ATOM 751 N N . GLN A 1 98 ? 0.771 -10.952 1.750 1.00 92.00 98 GLN A N 1
ATOM 752 C CA . GLN A 1 98 ? 0.440 -11.527 0.456 1.00 92.00 98 GLN A CA 1
ATOM 753 C C . GLN A 1 98 ? -0.984 -12.096 0.459 1.00 92.00 98 GLN A C 1
ATOM 755 O O . GLN A 1 98 ? -1.292 -13.048 1.172 1.00 92.00 98 GLN A O 1
ATOM 760 N N . LEU A 1 99 ? -1.849 -11.519 -0.367 1.00 87.62 99 LEU A N 1
ATOM 761 C CA . LEU A 1 99 ? -3.206 -11.996 -0.591 1.00 87.62 99 LEU A CA 1
ATOM 762 C C . LEU A 1 99 ? -3.185 -13.246 -1.487 1.00 87.62 99 LEU A C 1
ATOM 764 O O . LEU A 1 99 ? -2.226 -13.492 -2.221 1.00 87.62 99 LEU A O 1
ATOM 768 N N . ALA A 1 100 ? -4.236 -14.063 -1.402 1.00 78.94 100 ALA A N 1
ATOM 769 C CA . ALA A 1 100 ? -4.371 -15.335 -2.119 1.00 78.94 100 ALA A CA 1
ATOM 770 C C . ALA A 1 100 ? -3.348 -16.430 -1.768 1.00 78.94 100 ALA A C 1
ATOM 772 O O . ALA A 1 100 ? -3.386 -17.516 -2.352 1.00 78.94 100 ALA A O 1
ATOM 773 N N . GLN A 1 101 ? -2.497 -16.209 -0.763 1.00 81.50 101 GLN A N 1
ATOM 774 C CA . GLN A 1 101 ? -1.653 -17.245 -0.185 1.00 81.50 101 GLN A CA 1
ATOM 775 C C . GLN A 1 101 ? -2.127 -17.587 1.227 1.00 81.50 101 GLN A C 1
ATOM 777 O O . GLN A 1 101 ? -2.086 -16.763 2.134 1.00 81.50 101 GLN A O 1
ATOM 782 N N . VAL A 1 102 ? -2.545 -18.838 1.423 1.00 83.94 102 VAL A N 1
ATOM 783 C CA . VAL A 1 102 ? -2.847 -19.340 2.766 1.00 83.94 102 VAL A CA 1
ATOM 784 C C . VAL A 1 102 ? -1.553 -19.485 3.564 1.00 83.94 102 VAL A C 1
ATOM 786 O O . VAL A 1 102 ? -0.551 -19.997 3.061 1.00 83.94 102 VAL A O 1
ATOM 789 N N . CYS A 1 103 ? -1.581 -19.047 4.816 1.00 86.06 103 CYS A N 1
ATOM 790 C CA . CYS A 1 103 ? -0.487 -19.207 5.764 1.00 86.06 103 CYS A CA 1
ATOM 791 C C . CYS A 1 103 ? -1.034 -19.635 7.131 1.00 86.06 103 CYS A C 1
ATOM 793 O O . CYS A 1 103 ? -2.241 -19.616 7.367 1.00 86.06 103 CYS A O 1
ATOM 795 N N . GLU A 1 104 ? -0.147 -19.995 8.056 1.00 84.81 104 GLU A N 1
ATOM 796 C CA . GLU A 1 104 ? -0.534 -20.429 9.408 1.00 84.81 104 GLU A CA 1
ATOM 797 C C . GLU A 1 104 ? -1.275 -19.338 10.202 1.00 84.81 104 GLU A C 1
ATOM 799 O O . GLU A 1 104 ? -2.041 -19.633 11.116 1.00 84.81 104 GLU A O 1
ATOM 804 N N . HIS A 1 105 ? -1.093 -18.070 9.831 1.00 83.75 105 HIS A N 1
ATOM 805 C CA . HIS A 1 105 ? -1.718 -16.927 10.492 1.00 83.75 105 HIS A CA 1
ATOM 806 C C . HIS A 1 105 ? -3.085 -16.542 9.902 1.00 83.75 105 HIS A C 1
ATOM 808 O O . HIS A 1 105 ? -3.905 -15.932 10.593 1.00 83.75 105 HIS A O 1
ATOM 814 N N . CYS A 1 106 ? -3.313 -16.822 8.614 1.00 82.19 106 CYS A N 1
ATOM 815 C CA . CYS A 1 106 ? -4.505 -16.409 7.880 1.00 82.19 106 CYS A CA 1
ATOM 816 C C . CYS A 1 106 ? -4.802 -17.388 6.741 1.00 82.19 106 CYS A C 1
ATOM 818 O O . CYS A 1 106 ? -3.960 -17.653 5.881 1.00 82.19 106 CYS A O 1
ATOM 820 N N . THR A 1 107 ? -6.029 -17.902 6.728 1.00 83.81 107 THR A N 1
ATOM 821 C CA . THR A 1 107 ? -6.516 -18.867 5.735 1.00 83.81 107 THR A CA 1
ATOM 822 C C . THR A 1 107 ? -7.313 -18.216 4.607 1.00 83.81 107 THR A C 1
ATOM 824 O O . THR A 1 107 ? -7.834 -18.934 3.753 1.00 83.81 107 THR A O 1
ATOM 827 N N . HIS A 1 108 ? -7.409 -16.882 4.590 1.00 84.12 108 HIS A N 1
ATOM 828 C CA . HIS A 1 108 ? -8.198 -16.170 3.595 1.00 84.12 108 HIS A CA 1
ATOM 829 C C . HIS A 1 108 ? -7.540 -16.245 2.219 1.00 84.12 108 HIS A C 1
ATOM 831 O O . HIS A 1 108 ? -6.353 -15.957 2.063 1.00 84.12 108 HIS A O 1
ATOM 837 N N . ARG A 1 109 ? -8.318 -16.623 1.206 1.00 83.56 109 ARG A N 1
ATOM 838 C CA . ARG A 1 109 ? -7.835 -16.735 -0.180 1.00 83.56 109 ARG A CA 1
ATOM 839 C C . ARG A 1 109 ? -8.211 -15.540 -1.040 1.00 83.56 109 ARG A C 1
ATOM 841 O O . ARG A 1 109 ? -7.542 -15.277 -2.030 1.00 83.56 109 ARG A O 1
ATOM 848 N N . ASN A 1 110 ? -9.259 -14.823 -0.662 1.00 87.00 110 ASN A N 1
ATOM 849 C CA . ASN A 1 110 ? -9.805 -13.727 -1.450 1.00 87.00 110 ASN A CA 1
ATOM 850 C C . ASN A 1 110 ? -9.966 -12.481 -0.585 1.00 87.00 110 ASN A C 1
ATOM 852 O O . ASN A 1 110 ? -10.235 -12.581 0.613 1.00 87.00 110 ASN A O 1
ATOM 856 N N . ALA A 1 111 ? -9.903 -11.303 -1.202 1.00 87.88 111 ALA A N 1
ATOM 857 C CA . ALA A 1 111 ? -10.158 -10.035 -0.524 1.00 87.88 111 ALA A CA 1
ATOM 858 C C . ALA A 1 111 ? -11.549 -9.988 0.129 1.00 87.88 111 ALA A C 1
ATOM 860 O O . ALA A 1 111 ? -11.708 -9.491 1.243 1.00 87.88 111 ALA A O 1
ATOM 861 N N . LYS A 1 112 ? -12.547 -10.607 -0.516 1.00 87.19 112 LYS A N 1
ATOM 862 C CA . LYS A 1 112 ? -13.926 -10.706 -0.007 1.00 87.19 112 LYS A CA 1
ATOM 863 C C . LYS A 1 112 ? -14.028 -11.375 1.366 1.00 87.19 112 LYS A C 1
ATOM 865 O O . LYS A 1 112 ? -14.902 -11.016 2.146 1.00 87.19 112 LYS A O 1
ATOM 870 N N . GLU A 1 113 ? -13.142 -12.318 1.681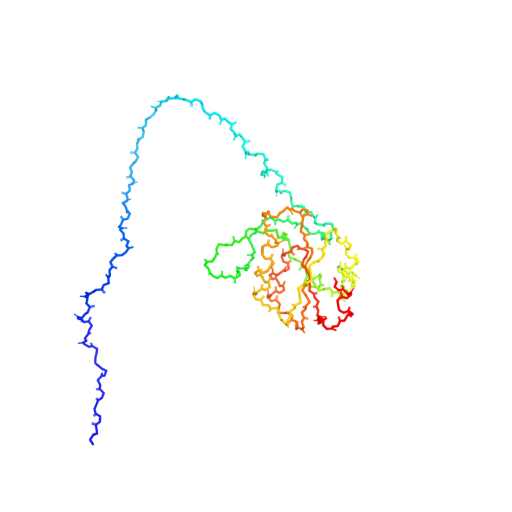 1.00 87.94 113 GLU A N 1
ATOM 871 C CA . GLU A 1 113 ? -13.174 -13.060 2.950 1.00 87.94 113 GLU A CA 1
ATOM 872 C C . GLU A 1 113 ? -12.734 -12.202 4.144 1.00 87.94 113 GLU A C 1
ATOM 874 O O . GLU A 1 113 ? -13.129 -12.473 5.274 1.00 87.94 113 GLU A O 1
ATOM 879 N N . TYR A 1 114 ? -11.980 -11.121 3.907 1.00 85.00 114 TYR A N 1
ATOM 880 C CA . TYR A 1 114 ? -11.594 -10.1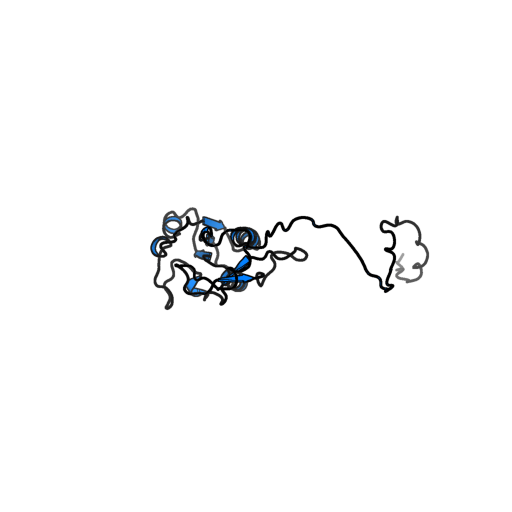84 4.964 1.00 85.00 114 TYR A CA 1
ATOM 881 C C . TYR A 1 114 ? -12.753 -9.311 5.458 1.00 85.00 114 TYR A C 1
ATOM 883 O O . TYR A 1 114 ? -12.627 -8.704 6.525 1.00 85.00 114 TYR A O 1
ATOM 891 N N . ASN A 1 115 ? -13.857 -9.251 4.701 1.00 86.00 115 ASN A N 1
ATOM 892 C CA . ASN A 1 115 ? -15.074 -8.510 5.031 1.00 86.00 115 ASN A CA 1
ATOM 893 C C . ASN A 1 115 ? -14.788 -7.081 5.538 1.00 86.00 115 ASN A C 1
ATOM 895 O O . ASN A 1 115 ? -15.255 -6.671 6.604 1.00 86.00 115 ASN A O 1
ATOM 899 N N . TRP A 1 116 ? -13.951 -6.343 4.800 1.00 87.56 116 TRP A N 1
ATOM 900 C CA . TRP A 1 116 ? -13.605 -4.970 5.155 1.00 87.56 116 TRP A CA 1
ATOM 901 C C . TRP A 1 116 ? -14.846 -4.075 5.152 1.00 87.56 116 TRP A C 1
ATOM 903 O O . TRP A 1 116 ? -15.683 -4.149 4.257 1.00 87.56 116 TRP A O 1
ATOM 913 N N . GLN A 1 117 ? -14.939 -3.198 6.150 1.00 84.62 117 GLN A N 1
ATOM 914 C CA . GLN A 1 117 ? -16.062 -2.265 6.285 1.00 84.62 117 GLN A CA 1
ATOM 915 C C . GLN A 1 117 ? -16.058 -1.197 5.181 1.00 84.62 117 GLN A C 1
ATOM 917 O O . GLN A 1 117 ? -17.110 -0.803 4.682 1.00 84.62 117 GLN A O 1
ATOM 922 N N . ASN A 1 118 ? -14.862 -0.744 4.795 1.00 88.75 118 ASN A N 1
ATOM 923 C CA . ASN A 1 118 ? -14.653 0.289 3.788 1.00 88.75 118 ASN A CA 1
ATOM 924 C C . ASN A 1 118 ? -14.344 -0.313 2.415 1.00 88.75 118 ASN A C 1
ATOM 926 O O . ASN A 1 118 ? -13.856 -1.438 2.304 1.00 88.75 118 ASN A O 1
ATOM 930 N N . LYS A 1 119 ? -14.584 0.473 1.360 1.00 91.75 119 LYS A N 1
ATOM 931 C CA . LYS A 1 119 ? -14.309 0.062 -0.021 1.00 91.75 119 LYS A CA 1
ATOM 932 C C . LYS A 1 119 ? -12.805 -0.090 -0.253 1.00 91.75 119 LYS A C 1
ATOM 934 O O . LYS A 1 119 ? -12.025 0.796 0.087 1.00 91.75 119 LYS A O 1
ATOM 939 N N . THR A 1 120 ? -12.418 -1.193 -0.878 1.00 92.56 120 THR A N 1
ATOM 940 C CA . THR A 1 120 ? -11.032 -1.488 -1.258 1.00 92.56 120 THR A CA 1
ATOM 941 C C . THR A 1 120 ? -10.561 -0.601 -2.407 1.00 92.56 120 THR A C 1
ATOM 943 O O . THR A 1 120 ? -11.309 -0.333 -3.347 1.00 92.56 120 THR A O 1
ATOM 946 N N . ILE A 1 121 ? -9.297 -0.193 -2.357 1.00 95.31 121 ILE A N 1
ATOM 947 C CA . ILE A 1 121 ? -8.566 0.445 -3.451 1.00 95.31 121 ILE A CA 1
ATOM 948 C C . ILE A 1 121 ? 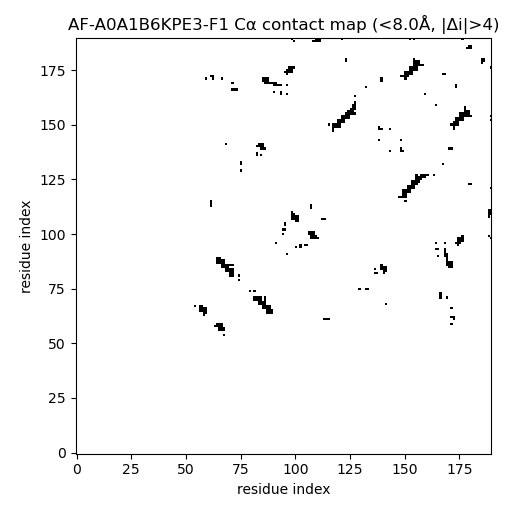-7.622 -0.598 -4.055 1.00 95.31 121 ILE A C 1
ATOM 950 O O . ILE A 1 121 ? -6.806 -1.172 -3.335 1.00 95.31 121 ILE A O 1
ATOM 954 N N . ILE A 1 122 ? -7.699 -0.821 -5.366 1.00 95.56 122 ILE A N 1
ATOM 955 C CA . ILE A 1 122 ? -6.767 -1.691 -6.094 1.00 95.56 122 ILE A CA 1
ATOM 956 C C . ILE A 1 122 ? -5.789 -0.799 -6.860 1.00 95.56 122 ILE A C 1
ATOM 958 O O . ILE A 1 122 ? -6.206 0.022 -7.677 1.00 95.56 122 ILE A O 1
ATOM 962 N N . LEU A 1 123 ? -4.494 -0.949 -6.584 1.00 96.62 123 LEU A N 1
ATOM 963 C CA . LEU A 1 123 ? -3.413 -0.296 -7.317 1.00 96.62 123 LEU A CA 1
ATOM 964 C C . LEU A 1 123 ? -2.692 -1.346 -8.164 1.00 96.62 123 LEU A C 1
ATOM 966 O O . LEU A 1 12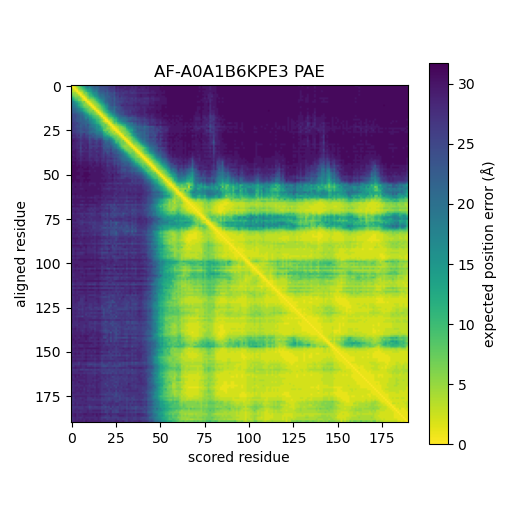3 ? -1.975 -2.181 -7.617 1.00 96.62 123 LEU A O 1
ATOM 970 N N . ALA A 1 124 ? -2.879 -1.290 -9.482 1.00 96.38 124 ALA A N 1
ATOM 971 C CA . ALA A 1 124 ? -2.173 -2.145 -10.431 1.00 96.38 124 ALA A CA 1
ATOM 972 C C . ALA A 1 124 ? -0.870 -1.480 -10.902 1.00 96.38 124 ALA A C 1
ATOM 974 O O . ALA A 1 124 ? -0.879 -0.297 -11.250 1.00 96.38 124 ALA A O 1
ATOM 975 N N . ALA A 1 125 ? 0.241 -2.221 -10.901 1.00 96.44 125 ALA A N 1
ATOM 976 C CA . ALA A 1 125 ? 1.532 -1.746 -11.401 1.00 96.44 125 ALA A CA 1
ATOM 977 C C . ALA A 1 125 ? 2.459 -2.898 -11.826 1.00 96.44 125 ALA A C 1
ATOM 979 O O . ALA A 1 125 ? 2.472 -3.963 -11.214 1.00 96.44 125 ALA A O 1
ATOM 980 N N . ASP A 1 126 ? 3.334 -2.647 -12.797 1.00 95.00 126 ASP A N 1
ATOM 981 C CA . ASP A 1 126 ? 4.302 -3.637 -13.292 1.00 95.00 126 ASP A CA 1
ATOM 982 C C . ASP A 1 126 ? 5.316 -4.078 -12.215 1.00 95.00 126 ASP A C 1
ATOM 984 O O . ASP A 1 126 ? 5.836 -5.197 -12.224 1.00 95.00 126 ASP A O 1
ATOM 988 N N . TYR A 1 127 ? 5.680 -3.178 -11.293 1.00 94.94 127 TYR A N 1
ATOM 989 C CA . TYR A 1 127 ? 6.627 -3.450 -10.209 1.00 94.94 127 TYR A CA 1
ATOM 990 C C . TYR A 1 127 ? 6.445 -2.525 -9.010 1.00 94.94 127 TYR A C 1
ATOM 992 O O . TYR A 1 127 ? 5.981 -1.389 -9.132 1.00 94.94 127 TYR A O 1
ATOM 1000 N N . ALA A 1 128 ? 6.890 -2.999 -7.845 1.00 94.50 128 ALA A N 1
ATOM 1001 C CA . ALA A 1 128 ? 6.969 -2.177 -6.651 1.00 94.50 128 ALA A CA 1
ATOM 1002 C C . ALA A 1 128 ? 8.025 -1.079 -6.808 1.00 94.50 128 ALA A C 1
ATOM 1004 O O . ALA A 1 128 ? 9.189 -1.341 -7.102 1.00 94.50 128 ALA A O 1
ATOM 1005 N N . SER A 1 129 ? 7.602 0.166 -6.619 1.00 92.00 129 SER A N 1
ATOM 1006 C CA . SER A 1 129 ? 8.457 1.341 -6.756 1.00 92.00 129 SER A CA 1
ATOM 1007 C C . SER A 1 129 ? 8.176 2.346 -5.645 1.00 92.00 129 SER A C 1
ATOM 1009 O O . SER A 1 129 ? 7.132 2.301 -4.990 1.00 92.00 129 SER A O 1
ATOM 1011 N N . ASN A 1 130 ? 9.072 3.321 -5.480 1.00 88.25 130 ASN A N 1
ATOM 1012 C CA . ASN A 1 130 ? 8.876 4.431 -4.540 1.00 88.25 130 ASN A CA 1
ATOM 1013 C C . ASN A 1 130 ? 7.595 5.235 -4.835 1.00 88.25 130 ASN A C 1
ATOM 1015 O O . ASN A 1 130 ? 7.025 5.837 -3.929 1.00 88.25 130 ASN A O 1
ATOM 1019 N N . GLY A 1 131 ? 7.095 5.204 -6.078 1.00 91.31 131 GLY A N 1
ATOM 1020 C CA . GLY A 1 131 ? 5.810 5.811 -6.434 1.00 91.31 131 GLY A CA 1
ATOM 1021 C C . GLY A 1 131 ? 4.638 5.233 -5.636 1.00 91.31 131 GLY A C 1
ATOM 1022 O O . GLY A 1 131 ? 3.749 5.978 -5.232 1.00 91.31 131 GLY A O 1
ATOM 1023 N N . ILE A 1 132 ? 4.676 3.934 -5.321 1.00 94.12 132 ILE A N 1
ATOM 1024 C CA . ILE A 1 132 ? 3.651 3.280 -4.500 1.00 94.12 132 ILE A CA 1
ATOM 1025 C C . ILE A 1 132 ? 3.709 3.781 -3.052 1.00 94.12 132 ILE A C 1
ATOM 1027 O O . ILE A 1 132 ? 2.668 4.025 -2.447 1.00 94.12 132 ILE A O 1
ATOM 1031 N N . TYR A 1 133 ? 4.904 4.017 -2.501 1.00 89.94 133 TYR A N 1
ATOM 1032 C CA . TYR A 1 133 ? 5.033 4.634 -1.175 1.00 89.94 133 TYR A CA 1
ATOM 1033 C C . TYR A 1 133 ? 4.389 6.016 -1.133 1.00 89.94 133 TYR A C 1
ATOM 1035 O O . TYR A 1 133 ? 3.591 6.296 -0.242 1.00 89.94 133 TYR A O 1
ATOM 1043 N N . ASN A 1 134 ? 4.661 6.853 -2.132 1.00 89.56 134 ASN A N 1
ATOM 1044 C CA . ASN A 1 134 ? 4.059 8.185 -2.220 1.00 89.56 134 ASN A CA 1
ATOM 1045 C C . ASN A 1 134 ? 2.539 8.154 -2.352 1.00 89.56 134 ASN A C 1
ATOM 1047 O O . ASN A 1 134 ? 1.874 9.104 -1.953 1.00 89.56 134 ASN A O 1
ATOM 1051 N N . PHE A 1 135 ? 1.994 7.073 -2.905 1.00 93.62 135 PHE A N 1
ATOM 1052 C CA . PHE A 1 135 ? 0.558 6.847 -2.962 1.00 93.62 135 PHE A CA 1
ATOM 1053 C C . PHE A 1 135 ? -0.015 6.433 -1.597 1.00 93.62 135 PHE A C 1
ATOM 1055 O O . PHE A 1 135 ? -1.062 6.929 -1.185 1.00 93.62 135 PHE A O 1
ATOM 1062 N N . ILE A 1 136 ? 0.680 5.557 -0.868 1.00 94.25 136 ILE A N 1
ATOM 1063 C CA . ILE A 1 136 ? 0.242 5.040 0.436 1.00 94.25 136 ILE A CA 1
ATOM 1064 C C . ILE A 1 136 ? 0.262 6.127 1.516 1.00 94.25 136 ILE A C 1
ATOM 1066 O O . ILE A 1 136 ? -0.682 6.221 2.303 1.00 94.25 136 ILE A O 1
ATOM 1070 N N . ILE A 1 137 ? 1.317 6.946 1.562 1.00 92.38 137 ILE A N 1
ATOM 1071 C CA . ILE A 1 137 ? 1.564 7.896 2.659 1.00 92.38 137 ILE A CA 1
ATOM 1072 C C . ILE A 1 137 ? 0.360 8.829 2.906 1.00 92.38 137 ILE A C 1
ATOM 1074 O O . ILE A 1 137 ? -0.156 8.838 4.026 1.00 92.38 137 ILE A O 1
ATOM 1078 N N . PRO A 1 138 ? -0.191 9.545 1.904 1.00 92.00 138 PRO A N 1
ATOM 1079 C CA . PRO A 1 138 ? -1.355 10.409 2.115 1.00 92.00 138 PRO A CA 1
ATOM 1080 C C . PRO A 1 138 ? -2.639 9.651 2.488 1.00 92.00 138 PRO A C 1
ATOM 1082 O O . PRO A 1 138 ? -3.532 10.216 3.121 1.00 92.00 138 PRO A O 1
ATOM 1085 N N . LEU A 1 139 ? -2.760 8.375 2.102 1.00 93.56 139 LEU A N 1
ATOM 1086 C CA . LEU A 1 139 ? -3.911 7.520 2.426 1.00 93.56 139 LEU A CA 1
ATOM 1087 C C . LEU A 1 139 ? -3.835 6.913 3.832 1.00 93.56 139 LEU A C 1
ATOM 1089 O O . LEU A 1 139 ? -4.802 6.301 4.293 1.00 93.56 139 LEU A O 1
ATOM 1093 N N . ARG A 1 140 ? -2.689 7.054 4.499 1.00 93.81 140 ARG A N 1
ATOM 1094 C CA . ARG A 1 140 ? -2.439 6.568 5.859 1.00 93.81 140 ARG A CA 1
ATOM 1095 C C . ARG A 1 140 ? -2.041 7.674 6.823 1.00 93.81 140 ARG A C 1
ATOM 1097 O O . ARG A 1 140 ? -1.747 7.383 7.975 1.00 93.81 140 ARG A O 1
ATOM 1104 N N . ALA A 1 141 ? -2.060 8.924 6.389 1.00 92.75 141 ALA A N 1
ATOM 1105 C CA . ALA A 1 141 ? -1.727 10.057 7.228 1.00 92.75 141 ALA A CA 1
ATOM 1106 C C . ALA A 1 141 ? -2.742 10.260 8.365 1.00 92.75 141 ALA A C 1
ATOM 1108 O O . ALA A 1 141 ? -3.938 10.010 8.202 1.00 92.75 141 ALA A O 1
ATOM 1109 N N . HIS A 1 142 ? -2.266 10.773 9.500 1.00 89.25 142 HIS A N 1
ATOM 1110 C CA . HIS A 1 142 ? -3.077 10.964 10.707 1.00 89.25 142 HIS A CA 1
ATOM 1111 C C . HIS A 1 142 ? -4.241 11.954 10.528 1.00 89.25 142 HIS A C 1
ATOM 1113 O O . HIS A 1 142 ? -5.201 11.894 11.285 1.00 89.25 142 HIS A O 1
ATOM 1119 N N . PHE A 1 143 ? -4.175 12.841 9.527 1.00 87.44 143 PHE A N 1
ATOM 1120 C CA . PHE A 1 143 ? -5.254 13.784 9.217 1.00 87.44 143 PHE A CA 1
ATOM 1121 C C . PHE A 1 143 ? -6.499 13.094 8.630 1.00 87.44 143 PHE A C 1
ATOM 1123 O O . PHE A 1 143 ? -7.548 13.716 8.481 1.00 87.44 143 PHE A O 1
ATOM 1130 N N . ARG A 1 144 ? -6.403 11.812 8.246 1.00 85.25 144 ARG A N 1
ATOM 1131 C CA . ARG A 1 144 ? -7.569 10.987 7.9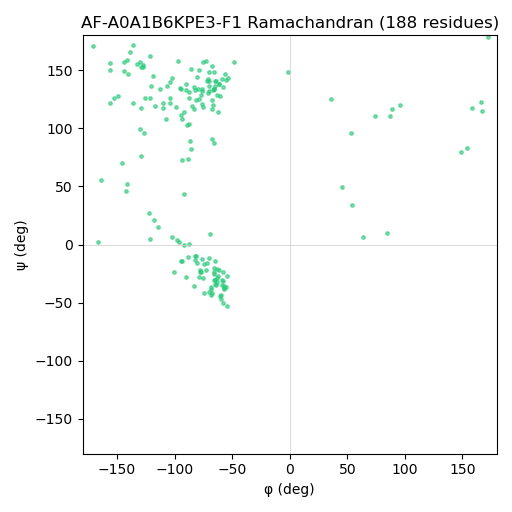07 1.00 85.25 144 ARG A CA 1
ATOM 1132 C C . ARG A 1 144 ? -8.215 10.474 9.191 1.00 85.25 144 ARG A C 1
ATOM 1134 O O . ARG A 1 144 ? -7.521 10.099 10.132 1.00 85.25 144 ARG A O 1
ATOM 1141 N N . THR A 1 145 ? -9.539 10.373 9.216 1.00 82.50 145 THR A N 1
ATOM 1142 C CA . THR A 1 145 ? -10.231 9.754 10.353 1.00 82.50 145 THR A CA 1
ATOM 1143 C C . THR A 1 145 ? -9.962 8.249 10.377 1.00 82.50 145 THR A C 1
ATOM 1145 O O . THR A 1 145 ? -9.948 7.594 9.330 1.00 82.50 145 THR A O 1
ATOM 1148 N N . LYS A 1 146 ? -9.771 7.683 11.574 1.00 79.31 146 LYS A N 1
ATOM 1149 C CA . LYS A 1 146 ? -9.415 6.264 11.785 1.00 79.31 146 LYS A CA 1
ATOM 1150 C C . LYS A 1 146 ? -10.409 5.300 11.120 1.00 79.31 146 LYS A C 1
ATOM 1152 O O . LYS A 1 146 ? -10.014 4.281 10.560 1.00 79.31 146 LYS A O 1
ATOM 1157 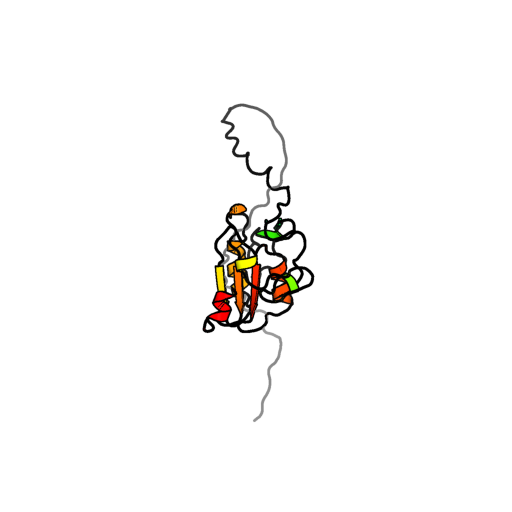N N . THR A 1 147 ? -11.694 5.652 11.130 1.00 79.19 147 THR A N 1
ATOM 1158 C CA . THR A 1 147 ? -12.798 4.869 10.552 1.00 79.19 147 THR A CA 1
ATOM 1159 C C . THR A 1 147 ? -12.888 4.953 9.028 1.00 79.19 147 THR A C 1
ATOM 1161 O O . THR A 1 147 ? -13.577 4.139 8.425 1.00 79.19 147 THR A O 1
ATOM 1164 N N . SER A 1 148 ? -12.177 5.884 8.381 1.00 82.88 148 SER A N 1
ATOM 1165 C CA . SER A 1 148 ? -12.227 6.103 6.924 1.00 82.88 148 SER A CA 1
ATOM 1166 C C . SER A 1 148 ? -11.116 5.403 6.136 1.00 82.88 148 SER A C 1
ATOM 1168 O O . SER A 1 148 ? -11.015 5.575 4.919 1.00 82.88 148 SER A O 1
ATOM 1170 N N . LEU A 1 149 ? -10.247 4.635 6.804 1.00 89.00 149 LEU A N 1
ATOM 1171 C CA . LEU A 1 149 ? -9.130 3.981 6.130 1.00 89.00 149 LEU A CA 1
ATOM 1172 C C . LEU A 1 149 ? -9.638 2.903 5.169 1.00 89.00 149 LEU A C 1
ATOM 1174 O O . LEU A 1 149 ? -10.234 1.903 5.574 1.00 89.00 149 LEU A O 1
ATOM 1178 N N . ASN A 1 150 ? -9.366 3.110 3.884 1.00 92.25 150 ASN A N 1
ATOM 1179 C CA . ASN A 1 150 ? -9.668 2.143 2.839 1.00 92.25 150 ASN A CA 1
ATOM 1180 C C . ASN A 1 150 ? -8.559 1.082 2.770 1.00 92.25 150 ASN A C 1
ATOM 1182 O O . ASN A 1 150 ? -7.377 1.458 2.747 1.00 92.25 150 ASN A O 1
ATOM 1186 N N . PRO A 1 151 ? -8.898 -0.215 2.704 1.00 93.25 151 PRO A N 1
ATOM 1187 C CA . PRO A 1 151 ? -7.937 -1.261 2.383 1.00 93.25 151 PRO A CA 1
ATOM 1188 C C . PRO A 1 151 ? -7.304 -1.017 1.014 1.00 93.25 151 PRO A C 1
ATOM 1190 O O . PRO A 1 151 ? -7.979 -0.554 0.096 1.00 93.25 151 PRO A O 1
ATOM 1193 N N . ILE A 1 152 ? -6.012 -1.304 0.879 1.00 96.00 152 ILE A N 1
ATOM 1194 C CA . ILE A 1 152 ? -5.264 -1.133 -0.369 1.00 96.00 152 ILE A CA 1
ATOM 1195 C C . ILE A 1 152 ? -4.680 -2.484 -0.771 1.00 96.00 152 ILE A C 1
ATOM 1197 O O . ILE A 1 152 ? -3.956 -3.101 0.012 1.00 96.00 152 ILE A O 1
ATOM 1201 N N . ILE A 1 153 ? -4.965 -2.911 -1.998 1.00 95.88 153 ILE A N 1
ATOM 1202 C CA . ILE A 1 153 ? -4.364 -4.092 -2.615 1.00 95.88 153 ILE A CA 1
ATOM 1203 C C . ILE A 1 153 ? -3.431 -3.640 -3.728 1.00 95.88 153 ILE A C 1
ATOM 1205 O O . ILE A 1 153 ? -3.844 -2.969 -4.672 1.00 95.88 153 ILE A O 1
ATOM 1209 N N . LEU A 1 154 ? -2.167 -4.026 -3.607 1.00 96.94 154 LEU A N 1
ATOM 1210 C CA . LEU A 1 154 ? -1.144 -3.830 -4.622 1.00 96.94 154 LEU A CA 1
ATOM 1211 C C . LEU A 1 154 ? -1.156 -5.041 -5.563 1.00 96.94 154 LEU A C 1
ATOM 1213 O O . LEU A 1 154 ? -0.663 -6.109 -5.200 1.00 96.94 154 LEU A O 1
ATOM 1217 N N . LEU A 1 155 ? -1.738 -4.886 -6.749 1.00 96.62 155 LEU A N 1
ATOM 1218 C CA . LEU A 1 155 ? -1.715 -5.894 -7.806 1.00 96.62 155 LEU A CA 1
ATOM 1219 C C . LEU A 1 155 ? -0.447 -5.683 -8.638 1.00 96.62 155 LEU A C 1
ATOM 1221 O O . LEU A 1 155 ? -0.352 -4.721 -9.398 1.00 96.62 155 LEU A O 1
ATOM 1225 N N . LEU A 1 156 ? 0.552 -6.539 -8.431 1.00 96.31 156 LEU A N 1
ATOM 1226 C CA . LEU A 1 156 ? 1.877 -6.380 -9.024 1.00 96.31 156 LEU A CA 1
ATOM 1227 C C . LEU A 1 156 ? 2.164 -7.482 -10.038 1.00 96.31 156 LEU A C 1
ATOM 1229 O O . LEU A 1 156 ? 2.007 -8.660 -9.724 1.00 96.31 156 LEU A O 1
ATOM 1233 N N . GLU A 1 157 ? 2.683 -7.124 -11.210 1.00 95.94 157 GLU A N 1
ATOM 1234 C CA . GLU A 1 157 ? 3.070 -8.127 -12.217 1.00 95.94 157 GLU A CA 1
ATOM 1235 C C . GLU A 1 157 ? 4.398 -8.818 -11.875 1.00 95.94 157 GLU A C 1
ATOM 1237 O O . GLU A 1 157 ? 4.664 -9.951 -12.284 1.00 95.94 157 GLU A O 1
ATOM 1242 N N . ARG A 1 158 ? 5.243 -8.152 -11.080 1.00 95.81 158 ARG A N 1
ATOM 1243 C CA . ARG A 1 158 ? 6.519 -8.682 -10.584 1.00 95.81 158 ARG A CA 1
ATOM 1244 C C . ARG A 1 158 ? 6.533 -8.748 -9.066 1.00 95.81 158 ARG A C 1
ATOM 1246 O O . ARG A 1 158 ? 6.008 -7.867 -8.386 1.00 95.81 158 ARG A O 1
ATOM 1253 N N . ARG A 1 159 ? 7.195 -9.778 -8.524 1.00 94.81 159 ARG A N 1
ATOM 1254 C CA . ARG A 1 159 ? 7.353 -9.916 -7.072 1.00 94.81 159 ARG A CA 1
ATOM 1255 C C . ARG A 1 159 ? 8.116 -8.711 -6.499 1.00 94.81 159 ARG A C 1
ATOM 1257 O O . ARG A 1 159 ? 9.203 -8.417 -7.000 1.00 94.81 159 ARG A O 1
ATOM 1264 N N . PRO A 1 160 ? 7.576 -8.047 -5.465 1.00 94.75 160 PRO A N 1
ATOM 1265 C CA . PRO A 1 160 ? 8.269 -6.968 -4.776 1.00 94.75 160 PRO A CA 1
ATOM 1266 C C . PRO A 1 160 ? 9.490 -7.497 -4.020 1.00 94.75 160 PRO A C 1
ATOM 1268 O O . PRO A 1 160 ? 9.540 -8.661 -3.614 1.00 94.75 160 PRO A O 1
ATOM 1271 N N . ASP A 1 161 ? 10.476 -6.631 -3.818 1.00 93.38 161 ASP A N 1
ATOM 1272 C CA . ASP A 1 161 ? 11.636 -6.924 -2.990 1.00 93.38 161 ASP A CA 1
ATOM 1273 C C . ASP A 1 161 ? 11.277 -6.935 -1.495 1.00 93.38 161 ASP A C 1
ATOM 1275 O O . ASP A 1 161 ? 10.289 -6.349 -1.046 1.00 93.38 161 ASP A O 1
ATOM 1279 N N . ILE A 1 162 ? 12.107 -7.614 -0.702 1.00 92.75 162 ILE A N 1
ATOM 1280 C CA . ILE A 1 162 ? 11.863 -7.784 0.736 1.00 92.75 162 ILE A CA 1
ATOM 1281 C C . ILE A 1 162 ? 11.926 -6.439 1.468 1.00 92.75 162 ILE A C 1
ATOM 1283 O O . ILE A 1 162 ? 11.149 -6.235 2.395 1.00 92.75 162 ILE A O 1
ATOM 1287 N N . ALA A 1 163 ? 12.785 -5.506 1.043 1.00 91.75 163 ALA A N 1
ATOM 1288 C CA . ALA A 1 163 ? 12.896 -4.202 1.694 1.00 91.75 163 ALA A CA 1
ATOM 1289 C C . ALA A 1 163 ? 11.627 -3.360 1.481 1.00 91.75 163 ALA A C 1
ATOM 1291 O O . ALA A 1 163 ? 11.121 -2.762 2.433 1.00 91.75 163 ALA A O 1
ATOM 1292 N N . PHE A 1 164 ? 11.061 -3.377 0.269 1.00 92.94 164 PHE A N 1
ATOM 1293 C CA . PHE A 1 164 ? 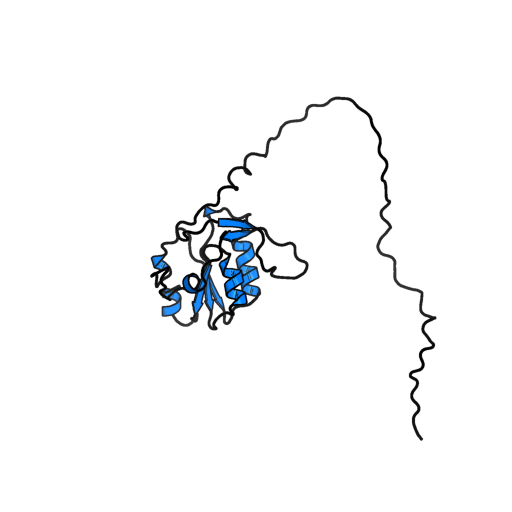9.748 -2.794 0.006 1.00 92.94 164 PHE A CA 1
ATOM 1294 C C . PHE A 1 164 ? 8.671 -3.431 0.887 1.00 92.94 164 PHE A C 1
ATOM 1296 O O . PHE A 1 164 ? 7.931 -2.700 1.543 1.00 92.94 164 PHE A O 1
ATOM 1303 N N . LEU A 1 165 ? 8.598 -4.767 0.930 1.00 93.56 165 LEU A N 1
ATOM 1304 C CA . LEU A 1 165 ? 7.611 -5.496 1.733 1.00 93.56 165 LEU A CA 1
ATOM 1305 C C . LEU A 1 165 ? 7.722 -5.182 3.229 1.00 93.56 165 LEU A C 1
ATOM 1307 O O . LEU A 1 165 ? 6.708 -4.942 3.883 1.00 93.56 165 LEU A O 1
ATOM 1311 N N . ASP A 1 166 ? 8.941 -5.140 3.763 1.00 92.56 166 ASP A N 1
ATOM 1312 C CA . ASP A 1 166 ? 9.199 -4.812 5.161 1.00 92.56 166 ASP A CA 1
ATOM 1313 C C . ASP A 1 166 ? 8.709 -3.406 5.502 1.00 92.56 166 ASP A C 1
ATOM 1315 O O . ASP A 1 166 ? 8.046 -3.223 6.522 1.00 92.56 166 ASP A O 1
ATOM 1319 N N . ALA A 1 167 ? 8.959 -2.412 4.654 1.00 91.81 167 ALA A N 1
ATOM 1320 C CA . ALA A 1 167 ? 8.522 -1.058 4.958 1.00 91.81 167 ALA A CA 1
ATOM 1321 C C . ALA A 1 167 ? 6.999 -0.851 4.761 1.00 91.81 167 ALA A C 1
ATOM 1323 O O . ALA A 1 167 ? 6.403 -0.101 5.538 1.00 91.81 167 ALA A O 1
ATOM 1324 N N . VAL A 1 168 ? 6.320 -1.577 3.852 1.00 93.94 168 VAL A N 1
ATOM 1325 C CA . VAL A 1 168 ? 4.846 -1.506 3.746 1.00 93.94 168 VAL A CA 1
ATOM 1326 C C . VAL A 1 168 ? 4.143 -2.312 4.840 1.00 93.94 168 VAL A C 1
ATOM 1328 O O . VAL A 1 168 ? 2.995 -2.022 5.169 1.00 93.94 168 VAL A O 1
ATOM 1331 N N . SER A 1 169 ? 4.823 -3.295 5.444 1.00 93.38 169 SER A N 1
ATOM 1332 C CA . SER A 1 169 ? 4.258 -4.167 6.485 1.00 93.38 169 SER A CA 1
ATOM 1333 C C . SER A 1 169 ? 3.891 -3.445 7.785 1.00 93.38 169 SER A C 1
ATOM 1335 O O . SER A 1 169 ? 3.164 -4.001 8.610 1.00 93.38 169 SER A O 1
ATOM 1337 N N . TYR A 1 170 ? 4.362 -2.209 7.961 1.00 93.88 170 TYR A N 1
ATOM 1338 C CA . TYR A 1 170 ? 3.968 -1.331 9.058 1.00 93.88 170 TYR A CA 1
ATOM 1339 C C . TYR A 1 170 ? 2.657 -0.598 8.798 1.00 93.88 170 TYR A C 1
ATOM 1341 O O . TYR A 1 170 ? 2.112 -0.027 9.729 1.00 93.88 170 TYR A O 1
ATOM 1349 N N . PHE A 1 171 ? 2.128 -0.566 7.577 1.00 93.75 171 PHE A N 1
ATOM 1350 C CA . PHE A 1 171 ? 0.882 0.149 7.320 1.00 93.75 171 PHE A CA 1
ATOM 1351 C C . PHE A 1 171 ? -0.335 -0.765 7.505 1.00 93.75 171 PHE A C 1
ATOM 1353 O O . PHE A 1 171 ? -0.334 -1.908 7.034 1.00 93.75 171 PHE A O 1
ATOM 1360 N N . PRO A 1 172 ? -1.408 -0.263 8.139 1.00 92.56 172 PRO A N 1
ATOM 1361 C CA . PRO A 1 172 ? -2.634 -1.023 8.304 1.00 92.56 172 PRO A CA 1
ATOM 1362 C C . PRO A 1 172 ? -3.364 -1.189 6.969 1.00 92.56 172 PRO A C 1
ATOM 1364 O O . PRO A 1 172 ? -3.346 -0.307 6.100 1.00 92.56 172 PRO A O 1
ATOM 1367 N N . LEU A 1 173 ? -4.062 -2.312 6.831 1.00 92.50 173 LEU A N 1
ATOM 1368 C CA . LEU A 1 173 ? -4.939 -2.647 5.709 1.00 92.50 173 LEU A CA 1
ATOM 1369 C C . LEU A 1 173 ? -4.253 -2.538 4.337 1.00 92.50 173 LEU A C 1
ATOM 1371 O O . LEU A 1 173 ? -4.881 -2.126 3.363 1.00 92.50 173 LEU A O 1
ATOM 1375 N N . ILE A 1 174 ? -2.958 -2.847 4.260 1.00 94.25 174 ILE A N 1
ATOM 1376 C CA . ILE A 1 174 ? -2.230 -2.993 2.994 1.00 94.25 174 ILE A CA 1
ATOM 1377 C C . ILE A 1 174 ? -1.958 -4.470 2.754 1.00 94.25 174 ILE A C 1
ATOM 1379 O O . ILE A 1 174 ? -1.581 -5.195 3.681 1.00 94.25 174 ILE A O 1
ATOM 1383 N N . TYR A 1 175 ? -2.167 -4.890 1.510 1.00 94.44 175 TYR A N 1
ATOM 1384 C CA . TYR A 1 175 ? -1.917 -6.235 1.013 1.00 94.44 175 TYR A CA 1
ATOM 1385 C C . TYR A 1 175 ? -1.346 -6.152 -0.402 1.00 94.44 175 TYR A C 1
ATOM 1387 O O . TYR A 1 175 ? -1.523 -5.148 -1.092 1.00 94.44 175 TYR A O 1
ATOM 1395 N N . TRP A 1 176 ? -0.672 -7.200 -0.855 1.00 95.44 176 TRP A N 1
ATOM 1396 C CA . TRP A 1 176 ? -0.208 -7.308 -2.235 1.00 95.44 176 TRP A CA 1
ATOM 1397 C C . TRP A 1 176 ? -0.546 -8.676 -2.809 1.00 95.44 176 TRP A C 1
ATOM 1399 O O . TRP A 1 176 ? -0.674 -9.652 -2.075 1.00 95.44 176 TRP A O 1
ATOM 1409 N N . MET A 1 177 ? -0.666 -8.762 -4.125 1.00 94.88 177 MET A N 1
ATOM 1410 C CA . MET A 1 177 ? -0.792 -10.026 -4.837 1.00 94.88 177 MET A CA 1
ATOM 1411 C C . MET A 1 177 ? -0.055 -9.958 -6.166 1.00 94.88 177 MET A C 1
ATOM 1413 O O . MET A 1 177 ? 0.068 -8.892 -6.768 1.00 94.88 177 MET A O 1
ATOM 1417 N N . LEU A 1 178 ? 0.446 -11.111 -6.604 1.00 94.62 178 LEU A N 1
ATOM 1418 C CA . LEU A 1 178 ? 1.022 -11.258 -7.932 1.00 94.62 178 LEU A CA 1
ATOM 1419 C C . LEU A 1 178 ? -0.116 -11.467 -8.935 1.00 94.62 178 LEU A C 1
ATOM 1421 O O . LEU A 1 178 ? -0.902 -12.396 -8.757 1.00 94.62 178 LEU A O 1
ATOM 1425 N N . GLY A 1 179 ? -0.189 -10.633 -9.964 1.00 94.00 179 GLY A N 1
ATOM 1426 C CA . GLY A 1 179 ? -1.208 -10.726 -11.006 1.00 94.00 179 GLY A CA 1
ATOM 1427 C C . GLY A 1 179 ? -1.170 -9.528 -11.947 1.00 94.00 179 GLY A C 1
ATOM 1428 O O . GLY A 1 179 ? -0.368 -8.615 -11.755 1.00 94.00 179 GLY A O 1
ATOM 1429 N N . SER A 1 180 ? -2.038 -9.531 -12.954 1.00 94.06 180 SER A N 1
ATOM 1430 C CA . SER A 1 180 ? -2.148 -8.442 -13.936 1.00 94.06 180 SER A CA 1
ATOM 1431 C C . SER A 1 180 ? -3.587 -7.946 -14.049 1.00 94.06 180 SER A C 1
ATOM 1433 O O . SER A 1 180 ? -4.535 -8.696 -13.818 1.00 94.06 180 SER A O 1
ATOM 1435 N N . ILE A 1 181 ? -3.753 -6.676 -14.422 1.00 94.75 181 ILE A N 1
ATOM 1436 C CA . ILE A 1 181 ? -5.069 -6.069 -14.662 1.00 94.75 181 ILE A CA 1
ATOM 1437 C C . ILE A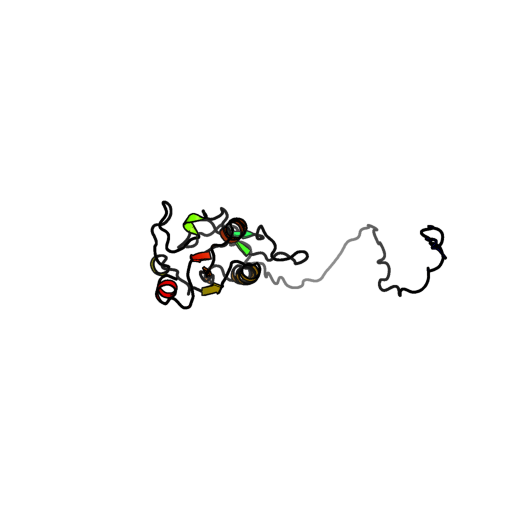 1 181 ? -5.792 -6.697 -15.863 1.00 94.75 181 ILE A C 1
ATOM 1439 O O . ILE A 1 181 ? -7.020 -6.688 -15.914 1.00 94.75 181 ILE A O 1
ATOM 1443 N N . ASP A 1 182 ? -5.048 -7.295 -16.794 1.00 94.44 182 ASP A N 1
ATOM 1444 C CA . ASP A 1 182 ? -5.615 -7.969 -17.965 1.00 94.44 182 ASP A CA 1
ATOM 1445 C C . ASP A 1 182 ? -6.263 -9.320 -17.607 1.00 94.44 182 ASP A C 1
ATOM 1447 O O . ASP A 1 182 ? -7.065 -9.866 -18.370 1.00 94.44 182 ASP A O 1
ATOM 1451 N N . CYS A 1 183 ? -5.943 -9.869 -16.431 1.00 93.56 183 CYS A N 1
ATOM 1452 C CA . CYS A 1 183 ? -6.495 -11.120 -15.933 1.00 93.56 183 CYS A CA 1
ATOM 1453 C C . CYS A 1 183 ? -7.716 -10.853 -15.042 1.00 93.56 183 CYS A C 1
ATOM 1455 O O . CYS A 1 183 ? -7.598 -10.420 -13.894 1.00 93.56 183 CYS A O 1
ATOM 1457 N N . LEU A 1 184 ? -8.910 -11.178 -15.547 1.00 93.00 184 LEU A N 1
ATOM 1458 C CA . LEU A 1 184 ? -10.158 -11.020 -14.792 1.00 93.00 184 LEU A CA 1
ATOM 1459 C C . LEU A 1 184 ? -10.141 -11.790 -13.462 1.00 93.00 184 LEU A C 1
ATOM 1461 O O . LEU A 1 184 ? -10.643 -11.291 -12.457 1.00 93.00 184 LEU A O 1
ATOM 1465 N N . ASP A 1 185 ? -9.551 -12.984 -13.437 1.00 91.69 185 ASP A N 1
ATOM 1466 C CA . ASP A 1 185 ? -9.490 -13.798 -12.222 1.00 91.69 185 ASP A CA 1
ATOM 1467 C C . ASP A 1 185 ? -8.662 -13.130 -11.119 1.00 91.69 185 ASP A C 1
ATOM 1469 O O . ASP A 1 185 ? -9.000 -13.250 -9.942 1.00 91.69 185 ASP A O 1
ATOM 1473 N N . ASP A 1 186 ? -7.598 -12.411 -11.478 1.00 92.50 186 ASP A N 1
ATOM 1474 C CA . ASP A 1 186 ? -6.766 -11.698 -10.507 1.00 92.50 186 ASP A CA 1
ATOM 1475 C C . ASP A 1 186 ? -7.523 -10.506 -9.919 1.00 92.50 186 ASP A C 1
ATOM 1477 O O . ASP A 1 186 ? -7.522 -10.311 -8.703 1.00 92.50 186 ASP A O 1
ATOM 1481 N N . LEU A 1 187 ? -8.271 -9.781 -10.753 1.00 91.44 187 LEU A N 1
ATOM 1482 C CA . LEU A 1 187 ? -9.153 -8.703 -10.305 1.00 91.44 187 LEU A CA 1
ATOM 1483 C C . LEU A 1 187 ? -10.318 -9.187 -9.436 1.00 91.44 187 LEU A C 1
ATOM 1485 O O . LEU A 1 187 ? -10.785 -8.438 -8.589 1.00 91.44 187 LEU A O 1
ATOM 1489 N N . LEU A 1 188 ? -10.810 -10.411 -9.644 1.00 90.56 188 LEU A N 1
ATOM 1490 C CA . LEU A 1 188 ? -11.884 -10.987 -8.828 1.00 90.56 188 LEU A CA 1
ATOM 1491 C C . LEU A 1 188 ? -11.400 -11.497 -7.463 1.00 90.56 188 LEU A C 1
ATOM 1493 O O . LEU A 1 188 ? -12.220 -11.651 -6.549 1.00 90.56 188 LEU A O 1
ATOM 1497 N N . ARG A 1 189 ? -10.103 -11.815 -7.347 1.00 89.25 189 ARG A N 1
ATOM 1498 C CA . ARG A 1 189 ? -9.453 -12.214 -6.089 1.00 89.25 189 ARG A CA 1
ATOM 1499 C C . ARG A 1 189 ? -9.045 -11.003 -5.248 1.00 89.25 189 ARG A C 1
ATOM 1501 O O . ARG A 1 189 ? -9.121 -11.105 -4.018 1.00 89.25 189 ARG A O 1
ATOM 1508 N N . ALA A 1 190 ? -8.619 -9.918 -5.902 1.00 86.31 190 ALA A N 1
ATOM 1509 C CA . ALA A 1 190 ? -8.452 -8.585 -5.314 1.00 86.31 190 ALA A CA 1
ATOM 1510 C C . ALA A 1 190 ? -9.802 -7.990 -4.861 1.00 86.31 190 ALA A C 1
ATOM 1512 O O . ALA A 1 190 ? -9.800 -7.150 -3.936 1.00 86.31 190 ALA A O 1
#

InterPro domains:
  IPR003148 Regulator of K+ conductance, N-terminal lobe [PF22614] (117-190)
  IPR047871 Calcium-activated potassium channel slowpoke-like [PTHR10027] (14-190)

Radius of gyration: 27.78 Å; Cα contacts (8 Å, |Δi|>4): 238; chains: 1; bounding box: 74×64×69 Å

pLDDT: mean 75.66, std 20.55, range [32.41, 96.94]

Solvent-accessible surface area (backbone atoms only — not comparable to full-atom values): 12587 Å² total; per-residue (Å²): 138,80,85,82,88,82,92,68,99,80,82,91,82,84,84,88,86,89,75,86,86,89,76,80,86,80,83,88,82,87,79,90,80,90,88,89,89,88,91,80,94,77,78,91,78,82,86,72,89,76,72,85,76,68,82,62,59,48,61,51,97,80,37,100,52,40,36,39,81,41,67,66,95,65,70,87,57,87,93,58,85,79,64,54,17,48,26,32,77,59,66,52,58,70,63,77,32,34,55,60,41,69,44,99,89,43,75,52,53,36,47,75,70,59,64,65,93,49,69,72,43,78,47,75,41,71,54,76,50,68,67,55,51,64,57,47,49,76,70,33,25,61,92,51,60,86,90,68,54,51,35,37,39,38,34,17,62,37,86,65,54,69,70,61,51,58,63,51,27,26,39,69,59,52,35,32,35,84,34,48,89,89,38,65,70,46,61,72,37,92